Protein AF-A0A3M1E7S3-F1 (afdb_monomer)

Sequence (182 aa):
LLGGWPVMRIAWFPIAFLVLAIPLPYTIYVGITMSLQRIAASISAAVLPLVIPGLHTEAQAVVIDYVLPGMAPGQLNVEEACSGMRSTMAFVALGVAVAYVYDRPFWQRLILVLSCVPIAIACNAIRVTITGILHIRGYEELARGTAHQILGLLMFGVALGLFSLLSYVLAHLWVEVPEEHA

Mean predicted aligned error: 11.59 Å

pLDDT: mean 70.87, std 11.58, range [36.5, 88.31]

Nearest PDB structures (foldseek):
  4bpd-assembly2_F  TM=4.886E-01  e=2.464E+00  Escherichia coli K-12
  7xgf-assembly2_D  TM=2.017E-01  e=7.660E+00  synthetic construct

Radius of gyration: 20.62 Å; Cα contacts (8 Å, |Δi|>4): 150; chains: 1; bounding box: 44×27×73 Å

Foldseek 3Di:
DPDDPVVCVVCVVVVVLVVVVPPDDPVVVCVLVLVLLQLLQVLLQVVLCVVDPQWHWDRDSNKIWIDHPPDDTDIQGLCLLCVVVVVLSVLLSVLLVVVVVDDDDPVLNVVLVVVSVVLSSVLSSVSSNVLVVCVVVPVVVCNDDPNSVVSSVVSSVVSSVVSVVSVVCVVVVDDPPPPPPD

Secondary structure (DSSP, 8-state):
---SHHHHHHHHHHHHHHHHTSPPPHHHHHHHHHHHHHHHHHHHHHHHHHHSTT-EEEEETTEEEEE-TTS--EEEEHHHHHTTHHHHHHHHHHHHHHHHTS---HHHHHHHHHHHHHHHHHHHHHHHHHHHHHHHTT-HHHHSHHHHHHHHHHHHHHHHHHHHHHHHHHHHH---------

Solvent-accessible surface area (backbone atoms only — not comparable to full-atom values): 10271 Å² total; per-residue (Å²): 144,87,81,52,73,74,54,46,73,68,42,49,59,64,50,52,52,52,54,67,69,47,81,67,58,67,71,60,48,51,56,53,48,52,53,50,42,31,53,23,29,49,52,24,36,63,47,49,40,77,76,36,86,74,39,45,55,46,55,59,63,41,35,33,41,37,41,37,88,95,55,78,73,47,74,47,53,42,59,71,69,46,64,66,46,71,58,54,53,55,50,50,52,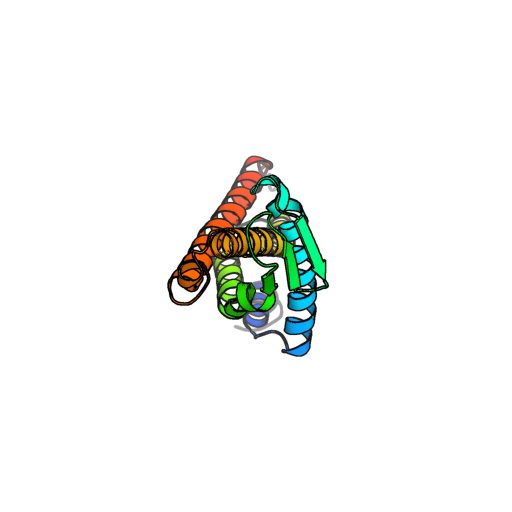49,46,51,48,62,60,59,73,51,93,70,59,70,68,62,51,53,52,56,58,61,47,48,55,61,49,52,50,50,48,49,23,52,49,46,35,53,40,49,52,35,39,76,73,67,37,49,72,50,47,34,74,70,47,35,52,50,52,53,53,52,44,48,54,50,52,45,48,53,49,53,48,52,54,50,50,58,59,70,74,48,80,81,73,79,81,76,85,123

Structure (mmCIF, N/CA/C/O backbone):
data_AF-A0A3M1E7S3-F1
#
_entry.id   AF-A0A3M1E7S3-F1
#
loop_
_atom_site.group_PDB
_atom_site.id
_atom_site.type_symbol
_atom_site.label_atom_id
_atom_site.label_alt_id
_atom_site.label_comp_id
_atom_site.label_asym_id
_atom_site.label_entity_id
_atom_site.label_seq_id
_atom_site.pdbx_PDB_ins_code
_atom_site.Cartn_x
_atom_site.Cartn_y
_atom_site.Cartn_z
_atom_site.occupancy
_atom_site.B_iso_or_equiv
_atom_site.auth_seq_id
_atom_site.auth_comp_id
_atom_site.auth_asym_id
_atom_site.auth_atom_id
_atom_site.pdbx_PDB_model_num
ATOM 1 N N . LEU A 1 1 ? -29.550 -15.735 33.402 1.00 47.22 1 LEU A N 1
ATOM 2 C CA . LEU A 1 1 ? -28.503 -14.764 33.806 1.00 47.22 1 LEU A CA 1
ATOM 3 C C . LEU A 1 1 ? -27.355 -14.636 32.782 1.00 47.22 1 LEU A C 1
ATOM 5 O O . LEU A 1 1 ? -26.271 -14.223 33.156 1.00 47.22 1 LEU A O 1
ATOM 9 N N . LEU A 1 2 ? -27.571 -14.896 31.483 1.00 52.25 2 LEU A N 1
ATOM 10 C CA . LEU A 1 2 ? -26.514 -14.786 30.456 1.00 52.25 2 LEU A CA 1
ATOM 11 C C . LEU A 1 2 ? -27.044 -14.142 29.163 1.00 52.25 2 LEU A C 1
ATOM 13 O O . LEU A 1 2 ? -26.989 -14.733 28.093 1.00 52.25 2 LEU A O 1
ATOM 17 N N . GLY A 1 3 ? -27.627 -12.948 29.253 1.00 57.53 3 GLY A N 1
ATOM 18 C CA . GLY A 1 3 ? -28.094 -12.238 28.061 1.00 57.53 3 GLY A CA 1
ATOM 19 C C . GLY A 1 3 ? -28.812 -10.940 28.392 1.00 57.53 3 GLY A C 1
ATOM 20 O O . GLY A 1 3 ? -29.625 -10.898 29.313 1.00 57.53 3 GLY A O 1
ATOM 21 N N . GLY A 1 4 ? -28.479 -9.880 27.657 1.00 71.69 4 GLY A N 1
ATOM 22 C CA . GLY A 1 4 ? -29.070 -8.553 27.802 1.00 71.69 4 GLY A CA 1
ATOM 23 C C . GLY A 1 4 ? -28.114 -7.434 27.389 1.00 71.69 4 GLY A C 1
ATOM 24 O O . GLY A 1 4 ? -26.960 -7.676 27.028 1.00 71.69 4 GLY A O 1
ATOM 25 N N . TRP A 1 5 ? -28.594 -6.196 27.508 1.00 62.06 5 TRP A N 1
ATOM 26 C CA . TRP A 1 5 ? -27.849 -4.952 27.267 1.00 62.06 5 TRP A CA 1
ATOM 27 C C . TRP A 1 5 ? -26.418 -4.912 27.858 1.00 62.06 5 TRP A C 1
ATOM 29 O O . TRP A 1 5 ? -25.527 -4.409 27.174 1.00 62.06 5 TRP A O 1
ATOM 39 N N . PRO A 1 6 ? -26.128 -5.495 29.045 1.00 61.81 6 PRO A N 1
ATOM 40 C CA . PRO A 1 6 ? -24.764 -5.546 29.583 1.00 61.81 6 PRO A CA 1
ATOM 41 C C . PRO A 1 6 ? -23.807 -6.410 28.749 1.00 61.81 6 PRO A C 1
ATOM 43 O O . PRO A 1 6 ? -22.664 -6.023 28.530 1.00 61.81 6 PRO A O 1
ATOM 46 N N . VAL A 1 7 ? -24.284 -7.549 28.230 1.00 59.66 7 VAL A N 1
ATOM 47 C CA . VAL A 1 7 ? -23.501 -8.443 27.357 1.00 59.66 7 VAL A CA 1
ATOM 48 C C . VAL A 1 7 ? -23.327 -7.808 25.980 1.00 59.66 7 VAL A C 1
ATOM 50 O O . VAL A 1 7 ? -22.231 -7.850 25.433 1.00 59.66 7 VAL A O 1
ATOM 53 N N . MET A 1 8 ? -24.357 -7.133 25.455 1.00 58.56 8 MET A N 1
ATOM 54 C CA . MET A 1 8 ? -24.251 -6.350 24.217 1.00 58.56 8 MET A CA 1
ATOM 55 C C . MET A 1 8 ? -23.201 -5.236 24.350 1.00 58.56 8 MET A C 1
ATOM 57 O O . MET A 1 8 ? -22.433 -5.014 23.427 1.00 58.56 8 MET A O 1
ATOM 61 N N . ARG A 1 9 ? -23.080 -4.583 25.513 1.00 58.41 9 ARG A N 1
ATOM 62 C CA . ARG A 1 9 ? -22.063 -3.542 25.752 1.00 58.41 9 ARG A CA 1
ATOM 63 C C . ARG A 1 9 ? -20.621 -4.062 25.771 1.00 58.41 9 ARG A C 1
ATOM 65 O O . ARG A 1 9 ? -19.705 -3.273 25.566 1.00 58.41 9 ARG A O 1
ATOM 72 N N . ILE A 1 10 ? -20.425 -5.360 25.994 1.00 59.56 10 ILE A N 1
ATOM 73 C CA . ILE A 1 10 ? -19.116 -6.033 25.954 1.00 59.56 10 ILE A CA 1
ATOM 74 C C . ILE A 1 10 ? -18.880 -6.655 24.567 1.00 59.56 10 ILE A C 1
ATOM 76 O O . ILE A 1 10 ? -17.781 -6.589 24.027 1.00 59.56 10 ILE A O 1
ATOM 80 N N . ALA A 1 11 ? -19.928 -7.216 23.960 1.00 58.97 11 ALA A N 1
ATOM 81 C CA . ALA A 1 11 ? -19.855 -7.966 22.711 1.00 58.97 11 ALA A CA 1
ATOM 82 C C . ALA A 1 11 ? -20.092 -7.125 21.444 1.00 58.97 11 ALA A C 1
ATOM 84 O O . ALA A 1 11 ? -19.808 -7.610 20.352 1.00 58.97 11 ALA A O 1
ATOM 85 N N . TRP A 1 12 ? -20.580 -5.880 21.539 1.00 61.25 12 TRP A N 1
ATOM 86 C CA . TRP A 1 12 ? -20.874 -5.059 20.352 1.00 61.25 12 TRP A CA 1
ATOM 87 C C . TRP A 1 12 ? -19.639 -4.861 19.479 1.00 61.25 12 TRP A C 1
ATOM 89 O O . TRP A 1 12 ? -19.761 -4.808 18.261 1.00 61.25 12 TRP A O 1
ATOM 99 N N . PHE A 1 13 ? -18.457 -4.794 20.093 1.00 54.97 13 PHE A N 1
ATOM 100 C CA . PHE A 1 13 ? -17.217 -4.617 19.364 1.00 54.97 13 PHE A CA 1
ATOM 101 C C . PHE A 1 13 ? -16.808 -5.870 18.568 1.00 54.97 13 PHE A C 1
ATOM 103 O O . PHE A 1 13 ? -16.660 -5.755 17.353 1.00 54.97 13 PHE A O 1
ATOM 110 N N . PRO A 1 14 ? -16.666 -7.072 19.170 1.00 56.25 14 PRO A N 1
ATOM 111 C CA . PRO A 1 14 ? -16.394 -8.284 18.397 1.00 56.25 14 PRO A CA 1
ATOM 112 C C . PRO A 1 14 ? -17.499 -8.595 17.380 1.00 56.25 14 PRO A C 1
ATOM 114 O O . PRO A 1 14 ? -17.193 -9.098 16.305 1.00 56.25 14 PRO A O 1
ATOM 117 N N . ILE A 1 15 ? -18.758 -8.229 17.653 1.00 60.31 15 ILE A N 1
ATOM 118 C CA . ILE A 1 15 ? -19.858 -8.334 16.683 1.00 60.31 15 ILE A CA 1
ATOM 119 C C . ILE A 1 15 ? -19.673 -7.344 15.520 1.00 60.31 15 ILE A C 1
ATOM 121 O O . ILE A 1 15 ? -19.792 -7.746 14.369 1.00 60.31 15 ILE A O 1
ATOM 125 N N . ALA A 1 16 ? -19.330 -6.078 15.777 1.00 61.25 16 ALA A N 1
ATOM 126 C CA . ALA A 1 16 ? -19.033 -5.095 14.729 1.00 61.25 16 ALA A CA 1
ATOM 127 C C . ALA A 1 16 ? -17.794 -5.484 13.902 1.00 61.25 16 ALA A C 1
ATOM 129 O O . ALA A 1 16 ? -17.774 -5.307 12.686 1.00 61.25 16 ALA A O 1
ATOM 130 N N . PHE A 1 17 ? -16.789 -6.078 14.545 1.00 56.78 17 PHE A N 1
ATOM 131 C CA . PHE A 1 17 ? -15.624 -6.655 13.885 1.00 56.78 17 PHE A CA 1
ATOM 132 C C . PHE A 1 17 ? -16.003 -7.855 12.997 1.00 56.78 17 PHE A C 1
ATOM 134 O O . PHE A 1 17 ? -15.547 -7.957 11.861 1.00 56.78 17 PHE A O 1
ATOM 141 N N . LEU A 1 18 ? -16.902 -8.724 13.466 1.00 56.34 18 LEU A N 1
ATOM 142 C CA . LEU A 1 18 ? -17.481 -9.811 12.669 1.00 56.34 18 LEU A CA 1
ATOM 143 C C . LEU A 1 18 ? -18.306 -9.292 11.486 1.00 56.34 18 LEU A C 1
ATOM 145 O O . LEU A 1 18 ? -18.259 -9.887 10.416 1.00 56.34 18 LEU A O 1
ATOM 149 N N . VAL A 1 19 ? -19.011 -8.168 11.638 1.00 59.38 19 VAL A N 1
ATOM 150 C CA . VAL A 1 19 ? -19.707 -7.496 10.528 1.00 59.38 19 VAL A CA 1
ATOM 151 C C . VAL A 1 19 ? -18.711 -6.936 9.507 1.00 59.38 19 VAL A C 1
ATOM 153 O O . VAL A 1 19 ? -18.962 -7.024 8.311 1.00 59.38 19 VAL A O 1
ATOM 156 N N . LEU A 1 20 ? -17.552 -6.440 9.942 1.00 54.06 20 LEU A N 1
ATOM 157 C CA . LEU A 1 20 ? -16.436 -6.064 9.061 1.00 54.06 20 LEU A CA 1
ATOM 158 C C . LEU A 1 20 ? -15.807 -7.264 8.332 1.00 54.06 20 LEU A C 1
ATOM 160 O O . LEU A 1 20 ? -15.244 -7.091 7.253 1.00 54.06 20 LEU A O 1
ATOM 164 N N . ALA A 1 21 ? -15.916 -8.471 8.893 1.00 53.06 21 ALA A N 1
ATOM 165 C CA . ALA A 1 21 ? -15.518 -9.711 8.230 1.00 53.06 21 ALA A CA 1
ATOM 166 C C . ALA A 1 21 ? -16.543 -10.189 7.181 1.00 53.06 21 ALA A C 1
ATOM 168 O O . ALA A 1 21 ? -16.218 -11.054 6.364 1.00 53.06 21 ALA A O 1
ATOM 169 N N . ILE A 1 22 ? -17.761 -9.627 7.164 1.00 58.25 22 ILE A N 1
ATOM 170 C CA . ILE A 1 22 ? -18.732 -9.877 6.096 1.00 58.25 22 ILE A CA 1
ATOM 171 C C . ILE A 1 22 ? -18.234 -9.146 4.843 1.00 58.25 22 ILE A C 1
ATOM 173 O O . ILE A 1 22 ? -18.032 -7.929 4.887 1.00 58.25 22 ILE A O 1
ATOM 177 N N . PRO A 1 23 ? -18.028 -9.852 3.715 1.00 56.66 23 PRO A N 1
ATOM 178 C CA . PRO A 1 23 ? -17.560 -9.223 2.491 1.00 56.66 23 PRO A CA 1
ATOM 179 C C . PRO A 1 23 ? -18.531 -8.114 2.084 1.00 56.66 23 PRO A C 1
ATOM 181 O O . PRO A 1 23 ? -19.731 -8.349 1.922 1.00 56.66 23 PRO A O 1
ATOM 184 N N . LEU A 1 24 ? -17.998 -6.898 1.937 1.00 60.31 24 LEU A N 1
ATOM 185 C CA . LEU A 1 24 ? -18.760 -5.737 1.486 1.00 60.31 24 LEU A CA 1
ATOM 186 C C . LEU A 1 24 ? -19.515 -6.071 0.187 1.00 60.31 24 LEU A C 1
ATOM 188 O O . LEU A 1 24 ? -18.958 -6.753 -0.681 1.00 60.31 24 LEU A O 1
ATOM 192 N N . PRO A 1 25 ? -20.752 -5.565 0.015 1.00 68.88 25 PRO A N 1
ATOM 193 C CA . PRO A 1 25 ? -21.508 -5.734 -1.218 1.00 68.88 25 PRO A CA 1
ATOM 194 C C . PRO A 1 25 ? -20.650 -5.360 -2.425 1.00 68.88 25 PRO A C 1
ATOM 196 O O . PRO A 1 25 ? -20.018 -4.299 -2.433 1.00 68.88 25 PRO A O 1
ATOM 199 N N . TYR A 1 26 ? -20.645 -6.222 -3.444 1.00 65.62 26 TYR A N 1
ATOM 200 C CA . TYR A 1 26 ? -19.755 -6.112 -4.604 1.00 65.62 26 TYR A CA 1
ATOM 201 C C . TYR A 1 26 ? -19.752 -4.704 -5.223 1.00 65.62 26 TYR A C 1
ATOM 203 O O . TYR A 1 26 ? -18.696 -4.162 -5.528 1.00 65.62 26 TYR A O 1
ATOM 211 N N . THR A 1 27 ? -20.914 -4.057 -5.311 1.00 70.62 27 THR A N 1
ATOM 212 C CA . THR A 1 27 ? -21.071 -2.705 -5.863 1.00 70.62 27 THR A CA 1
ATOM 213 C C . THR A 1 27 ? -20.310 -1.635 -5.074 1.00 70.62 27 THR A C 1
ATOM 215 O O . THR A 1 27 ? -19.668 -0.767 -5.662 1.00 70.62 27 THR A O 1
ATOM 218 N N . ILE A 1 28 ? -20.349 -1.705 -3.740 1.00 70.00 28 ILE A N 1
ATOM 219 C CA . ILE A 1 28 ? -19.654 -0.757 -2.856 1.00 70.00 28 ILE A CA 1
ATOM 220 C C . ILE A 1 28 ? -18.148 -1.002 -2.935 1.00 70.00 28 ILE A C 1
ATOM 222 O O . ILE A 1 28 ? -17.366 -0.063 -3.079 1.00 70.00 28 ILE A O 1
ATOM 226 N N . TYR A 1 29 ? -17.748 -2.274 -2.902 1.00 67.62 29 TYR A N 1
ATOM 227 C CA . TYR A 1 29 ? -16.356 -2.682 -3.044 1.00 67.62 29 TYR A CA 1
ATOM 228 C C . TYR A 1 29 ? -15.742 -2.173 -4.357 1.00 67.62 29 TYR A C 1
ATOM 230 O O . TYR A 1 29 ? -14.677 -1.553 -4.341 1.00 67.62 29 TYR A O 1
ATOM 238 N N . VAL A 1 30 ? -16.426 -2.370 -5.488 1.00 68.94 30 VAL A N 1
ATOM 239 C CA . VAL A 1 30 ? -15.966 -1.902 -6.804 1.00 68.94 30 VAL A CA 1
ATOM 240 C C . VAL A 1 30 ? -15.901 -0.372 -6.858 1.00 68.94 30 VAL A C 1
ATOM 242 O O . VAL A 1 30 ? -14.914 0.175 -7.340 1.00 68.94 30 VAL A O 1
ATOM 245 N N . GLY A 1 31 ? -16.883 0.343 -6.300 1.00 73.25 31 GLY A N 1
ATOM 246 C CA . GLY A 1 31 ? -16.860 1.811 -6.268 1.00 73.25 31 GLY A CA 1
ATOM 247 C C . GLY A 1 31 ? -15.661 2.389 -5.500 1.00 73.25 31 GLY A C 1
ATOM 248 O O . GLY A 1 31 ? -14.989 3.312 -5.974 1.00 73.25 31 GLY A O 1
ATOM 249 N N . ILE A 1 32 ? -15.352 1.814 -4.333 1.00 70.69 32 ILE A N 1
ATOM 250 C CA . ILE A 1 32 ? -14.216 2.238 -3.502 1.00 70.69 32 ILE A CA 1
ATOM 251 C C . ILE A 1 32 ? -12.890 1.883 -4.184 1.00 70.69 32 ILE A C 1
ATOM 253 O O . ILE A 1 32 ? -12.004 2.730 -4.294 1.00 70.69 32 ILE A O 1
ATOM 257 N N . THR A 1 33 ? -12.754 0.649 -4.675 1.00 72.12 33 THR A N 1
ATOM 258 C CA . THR A 1 33 ? -11.520 0.190 -5.332 1.00 72.12 33 THR A CA 1
ATOM 259 C C . THR A 1 33 ? -11.220 0.964 -6.609 1.00 72.12 33 THR A C 1
ATOM 261 O O . THR A 1 33 ? -10.074 1.350 -6.805 1.00 72.12 33 THR A O 1
ATOM 264 N N . MET A 1 34 ? -12.225 1.300 -7.419 1.00 76.56 34 MET A N 1
ATOM 265 C CA . MET A 1 34 ? -12.044 2.141 -8.609 1.00 76.56 34 MET A CA 1
ATOM 266 C C . MET A 1 34 ? -11.536 3.541 -8.260 1.00 76.56 34 MET A C 1
ATOM 268 O O . MET A 1 34 ? -10.649 4.074 -8.926 1.00 76.56 34 MET A O 1
ATOM 272 N N . SER A 1 35 ? -12.053 4.136 -7.184 1.00 81.25 35 SER A N 1
ATOM 273 C CA . SER A 1 35 ? -11.581 5.442 -6.709 1.00 81.25 35 SER A CA 1
ATOM 274 C C . SER A 1 35 ? -10.122 5.370 -6.247 1.00 81.25 35 SER A C 1
ATOM 276 O O . SER A 1 35 ? -9.302 6.207 -6.621 1.00 81.25 35 SER A O 1
ATOM 278 N N . LEU A 1 36 ? -9.776 4.322 -5.495 1.00 77.06 36 LEU A N 1
ATOM 279 C CA . LEU A 1 36 ? -8.410 4.062 -5.037 1.00 77.06 36 LEU A CA 1
ATOM 280 C C . LEU A 1 36 ? -7.441 3.794 -6.190 1.00 77.06 36 LEU A C 1
ATOM 282 O O . LEU A 1 36 ? -6.309 4.268 -6.152 1.00 77.06 36 LEU A O 1
ATOM 286 N N . GLN A 1 37 ? -7.875 3.057 -7.211 1.00 83.06 37 GLN A N 1
ATOM 287 C CA . GLN A 1 37 ? -7.086 2.775 -8.406 1.00 83.06 37 GLN A CA 1
ATOM 288 C C . GLN A 1 37 ? -6.776 4.047 -9.193 1.00 83.06 37 GLN A C 1
ATOM 290 O O . GLN A 1 37 ? -5.637 4.221 -9.606 1.00 83.06 37 GLN A O 1
ATOM 295 N N . ARG A 1 38 ? -7.736 4.969 -9.341 1.00 84.62 38 ARG A N 1
ATOM 296 C CA . ARG A 1 38 ? -7.497 6.270 -9.994 1.00 84.62 38 ARG A CA 1
ATOM 297 C C . ARG A 1 38 ? -6.483 7.119 -9.235 1.00 84.62 38 ARG A C 1
ATOM 299 O O . ARG A 1 38 ? -5.583 7.699 -9.836 1.00 84.62 38 ARG A O 1
ATOM 306 N N . ILE A 1 39 ? -6.604 7.165 -7.906 1.00 85.19 39 ILE A N 1
ATOM 307 C CA . ILE A 1 39 ? -5.640 7.874 -7.055 1.00 85.19 39 ILE A CA 1
ATOM 308 C C . ILE A 1 39 ? -4.255 7.239 -7.207 1.00 85.19 39 ILE A C 1
ATOM 310 O O . ILE A 1 39 ? -3.292 7.943 -7.494 1.00 85.19 39 ILE A O 1
ATOM 314 N N . ALA A 1 40 ? -4.155 5.914 -7.097 1.00 83.94 40 ALA A N 1
ATOM 315 C CA . ALA A 1 40 ? -2.897 5.203 -7.293 1.00 83.94 40 ALA A CA 1
ATOM 316 C C . ALA A 1 40 ? -2.308 5.458 -8.690 1.00 83.94 40 ALA A C 1
ATOM 318 O O . ALA A 1 40 ? -1.121 5.748 -8.787 1.00 83.94 40 ALA A O 1
ATOM 319 N N . ALA A 1 41 ? -3.131 5.446 -9.743 1.00 86.31 41 ALA A N 1
ATOM 320 C CA . ALA A 1 41 ? -2.705 5.732 -11.108 1.00 86.31 41 ALA A CA 1
ATOM 321 C C . ALA A 1 41 ? -2.116 7.142 -11.242 1.00 86.31 41 ALA A C 1
ATOM 323 O O . ALA A 1 41 ? -1.028 7.305 -11.789 1.00 86.31 41 ALA A O 1
ATOM 324 N N . SER A 1 42 ? -2.789 8.151 -10.678 1.00 86.62 42 SER A N 1
ATOM 325 C CA . SER A 1 42 ? -2.302 9.535 -10.683 1.00 86.62 42 SER A CA 1
ATOM 326 C C . SER A 1 42 ? -0.991 9.710 -9.909 1.00 86.62 42 SER A C 1
ATOM 328 O O . SER A 1 42 ? -0.074 10.368 -10.395 1.00 86.62 42 SER A O 1
ATOM 330 N N . ILE A 1 43 ? -0.865 9.076 -8.736 1.00 86.12 43 ILE A N 1
ATOM 331 C CA . ILE A 1 43 ? 0.358 9.129 -7.925 1.00 86.12 43 ILE A CA 1
ATOM 332 C C . ILE A 1 43 ? 1.498 8.441 -8.671 1.00 86.12 43 ILE A C 1
ATOM 334 O O . ILE A 1 43 ? 2.579 9.008 -8.796 1.00 86.12 43 ILE A O 1
ATOM 338 N N . SER A 1 44 ? 1.264 7.243 -9.205 1.00 85.31 44 SER A N 1
ATOM 339 C CA . SER A 1 44 ? 2.269 6.515 -9.970 1.00 85.31 44 SER A CA 1
ATOM 340 C C . SER A 1 44 ? 2.701 7.296 -11.211 1.00 85.31 44 SER A C 1
ATOM 342 O O . SER A 1 44 ? 3.898 7.457 -11.411 1.00 85.31 44 SER A O 1
ATOM 344 N N . ALA A 1 45 ? 1.780 7.875 -11.986 1.00 86.12 45 ALA A N 1
ATOM 345 C CA . ALA A 1 45 ? 2.131 8.716 -13.133 1.00 86.12 45 ALA A CA 1
ATOM 346 C C . ALA A 1 45 ? 2.936 9.972 -12.744 1.00 86.12 45 ALA A C 1
ATOM 348 O O . ALA A 1 45 ? 3.757 10.439 -13.521 1.00 86.12 45 ALA A O 1
ATOM 349 N N . ALA A 1 46 ? 2.767 10.515 -11.537 1.00 87.31 46 ALA A N 1
ATOM 350 C CA . ALA A 1 46 ? 3.615 11.610 -11.063 1.00 87.31 46 ALA A CA 1
ATOM 351 C C . ALA A 1 46 ? 5.008 11.130 -10.610 1.00 87.31 46 ALA A C 1
ATOM 353 O O . ALA A 1 46 ? 6.001 11.837 -10.779 1.00 87.31 46 ALA A O 1
ATOM 354 N N . VAL A 1 47 ? 5.095 9.932 -10.025 1.00 87.44 47 VAL A N 1
ATOM 355 C CA . VAL A 1 47 ? 6.332 9.397 -9.432 1.00 87.44 47 VAL A CA 1
ATOM 356 C C . VAL A 1 47 ? 7.232 8.719 -10.464 1.00 87.44 47 VAL A C 1
ATOM 358 O O . VAL A 1 47 ? 8.453 8.839 -10.384 1.00 87.44 47 VAL A O 1
ATOM 361 N N . LEU A 1 48 ? 6.668 8.013 -11.442 1.00 86.44 48 LEU A N 1
ATOM 362 C CA . LEU A 1 48 ? 7.431 7.247 -12.429 1.00 86.44 48 LEU A CA 1
ATOM 363 C C . LEU A 1 48 ? 8.461 8.093 -13.212 1.00 86.44 48 LEU A C 1
ATOM 365 O O . LEU A 1 48 ? 9.616 7.664 -13.286 1.00 86.44 48 LEU A O 1
ATOM 369 N N . PRO A 1 49 ? 8.122 9.296 -13.716 1.00 86.31 49 PRO A N 1
ATOM 370 C CA . PRO A 1 49 ? 9.080 10.193 -14.371 1.00 86.31 49 PRO A CA 1
ATOM 371 C C . PRO A 1 49 ? 10.228 10.663 -13.470 1.00 86.31 49 PRO A C 1
ATOM 373 O O . PRO A 1 49 ? 11.321 10.946 -13.955 1.00 86.31 49 PRO A O 1
ATOM 376 N N . LEU A 1 50 ? 10.008 10.738 -12.151 1.00 86.56 50 LEU A N 1
ATOM 377 C CA . LEU A 1 50 ? 11.050 11.119 -11.187 1.00 86.56 50 LEU A CA 1
ATOM 378 C C . LEU A 1 50 ? 12.071 9.995 -10.977 1.00 86.56 50 LEU A C 1
ATOM 380 O O . LEU A 1 50 ? 13.231 10.256 -10.670 1.00 86.56 50 LEU A O 1
ATOM 384 N N . VAL A 1 51 ? 11.637 8.742 -11.124 1.00 86.12 51 VAL A N 1
ATOM 385 C CA . VAL A 1 51 ? 12.473 7.552 -10.915 1.00 86.12 51 VAL A CA 1
ATOM 386 C C . VAL A 1 51 ? 13.163 7.107 -12.210 1.00 86.12 51 VAL A C 1
ATOM 388 O O . VAL A 1 51 ? 14.246 6.518 -12.162 1.00 86.12 51 VAL A O 1
ATOM 391 N N . ILE A 1 52 ? 12.552 7.368 -13.369 1.00 82.88 52 ILE A N 1
ATOM 392 C CA . ILE A 1 52 ? 13.047 6.954 -14.686 1.00 82.88 52 ILE A CA 1
ATOM 393 C C . ILE A 1 52 ? 13.295 8.207 -15.545 1.00 82.88 52 ILE A C 1
ATOM 395 O O . ILE A 1 52 ? 12.338 8.809 -16.034 1.00 82.88 52 ILE A O 1
ATOM 399 N N . PRO A 1 53 ? 14.565 8.601 -15.767 1.00 83.12 53 PRO A N 1
ATOM 400 C CA . PRO 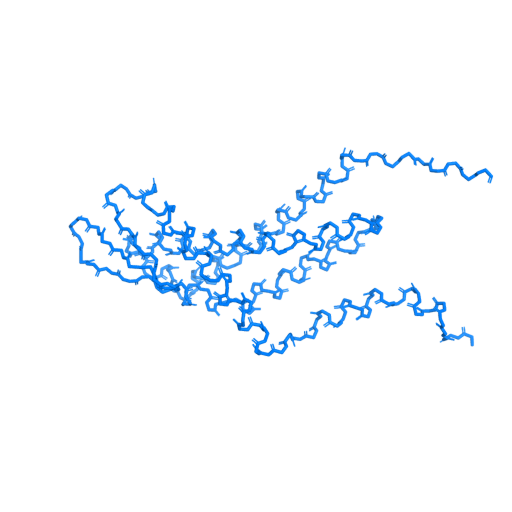A 1 53 ? 14.892 9.786 -16.554 1.00 83.12 53 PRO A CA 1
ATOM 401 C C . PRO A 1 53 ? 14.363 9.687 -17.989 1.00 83.12 53 PRO A C 1
ATOM 403 O O . PRO A 1 53 ? 14.592 8.689 -18.670 1.00 83.12 53 PRO A O 1
ATOM 406 N N . GLY A 1 54 ? 13.688 10.739 -18.457 1.00 80.38 54 GLY A N 1
ATOM 407 C CA . GLY A 1 54 ? 13.149 10.819 -19.820 1.00 80.38 54 GLY A CA 1
ATOM 408 C C . GLY A 1 54 ? 11.835 10.063 -20.038 1.00 80.38 54 GLY A C 1
ATOM 409 O O . GLY A 1 54 ? 11.347 10.031 -21.163 1.00 80.38 54 GLY A O 1
ATOM 410 N N . LEU A 1 55 ? 11.254 9.468 -18.993 1.00 86.38 55 LEU A N 1
ATOM 411 C CA . LEU A 1 55 ? 9.942 8.839 -19.072 1.00 86.38 55 LEU A CA 1
ATOM 412 C C . LEU A 1 55 ? 8.841 9.902 -19.017 1.00 86.38 55 LEU A C 1
ATOM 414 O O . LEU A 1 55 ? 8.752 10.667 -18.058 1.00 86.38 55 LEU A O 1
ATOM 418 N N . HIS A 1 56 ? 7.968 9.904 -20.017 1.00 86.25 56 HIS A N 1
ATOM 419 C CA . HIS A 1 56 ? 6.736 10.682 -20.008 1.00 86.25 56 HIS A CA 1
ATOM 420 C C . HIS A 1 56 ? 5.568 9.753 -19.711 1.00 86.25 56 HIS A C 1
ATOM 422 O O . HIS A 1 56 ? 5.437 8.714 -20.354 1.00 86.25 56 HIS A O 1
ATOM 428 N N . THR A 1 57 ? 4.725 10.119 -18.750 1.00 88.31 57 THR A N 1
ATOM 429 C CA . THR A 1 57 ? 3.542 9.336 -18.382 1.00 88.31 57 THR A CA 1
ATOM 430 C C . THR A 1 57 ? 2.305 10.215 -18.305 1.00 88.31 57 THR A C 1
ATOM 432 O O . THR A 1 57 ? 2.351 11.279 -17.688 1.00 88.31 57 THR A O 1
ATOM 435 N N . GLU A 1 58 ? 1.191 9.739 -18.852 1.00 86.81 58 GLU A N 1
ATOM 436 C CA . GLU A 1 58 ? -0.140 10.309 -18.637 1.00 86.81 58 GLU A CA 1
ATOM 437 C C . GLU A 1 58 ? -1.061 9.271 -17.999 1.00 86.81 58 GLU A C 1
ATOM 439 O O . GLU A 1 58 ? -1.117 8.120 -18.425 1.00 86.81 58 GLU A O 1
ATOM 444 N N . ALA A 1 59 ? -1.806 9.679 -16.972 1.00 86.31 59 ALA A N 1
ATOM 445 C CA . ALA A 1 59 ? -2.826 8.834 -16.363 1.00 86.31 59 ALA A CA 1
ATOM 446 C C . ALA A 1 59 ? -4.193 9.107 -17.003 1.00 86.31 59 ALA A C 1
ATOM 448 O O . ALA A 1 59 ? -4.775 10.175 -16.811 1.00 86.31 59 ALA A O 1
ATOM 449 N N . GLN A 1 60 ? -4.748 8.108 -17.687 1.00 85.56 60 GLN A N 1
ATOM 450 C CA . GLN A 1 60 ? -6.121 8.100 -18.182 1.00 85.56 60 GLN A CA 1
ATOM 451 C C . GLN A 1 60 ? -6.974 7.156 -17.328 1.00 85.56 60 GLN A C 1
ATOM 453 O O . GLN A 1 60 ? -7.071 5.950 -17.557 1.00 85.56 60 GLN A O 1
ATOM 458 N N . ALA A 1 61 ? -7.608 7.729 -16.302 1.00 85.19 61 ALA A N 1
ATOM 459 C CA . ALA A 1 61 ? -8.382 7.016 -15.286 1.00 85.19 61 ALA A CA 1
ATOM 460 C C . ALA A 1 61 ? -7.571 5.949 -14.522 1.00 85.19 61 ALA A C 1
ATOM 462 O O . ALA A 1 61 ? -7.024 6.251 -13.466 1.00 85.19 61 ALA A O 1
ATOM 463 N N . VAL A 1 62 ? -7.546 4.709 -15.013 1.00 83.75 62 VAL A N 1
ATOM 464 C CA . VAL A 1 62 ? -6.871 3.554 -14.386 1.00 83.75 62 VAL A CA 1
ATOM 465 C C . VAL A 1 62 ? -5.737 3.026 -15.280 1.00 83.75 62 VAL A C 1
ATOM 467 O O . VAL A 1 62 ? -4.965 2.164 -14.873 1.00 83.75 62 VAL A O 1
ATOM 470 N N . VAL A 1 63 ? -5.581 3.564 -16.489 1.00 85.06 63 VAL A N 1
ATOM 471 C CA . VAL A 1 63 ? -4.475 3.228 -17.389 1.00 85.06 63 VAL A CA 1
ATOM 472 C C . VAL A 1 63 ? -3.438 4.343 -17.328 1.00 85.06 63 VAL A C 1
ATOM 474 O O . VAL A 1 63 ? -3.791 5.521 -17.284 1.00 85.06 63 VAL A O 1
ATOM 477 N N . ILE A 1 64 ? -2.161 3.976 -17.284 1.00 85.00 64 ILE A N 1
ATOM 478 C CA . ILE A 1 64 ? -1.041 4.910 -17.386 1.00 85.00 64 ILE A CA 1
ATOM 479 C C . ILE A 1 64 ? -0.373 4.671 -18.736 1.00 85.00 64 ILE A C 1
ATOM 481 O O . ILE A 1 64 ? 0.283 3.646 -18.934 1.00 85.00 64 ILE A O 1
ATOM 485 N N . ASP A 1 65 ? -0.538 5.614 -19.653 1.00 86.62 65 ASP A N 1
ATOM 486 C CA . ASP A 1 65 ? 0.195 5.634 -20.912 1.00 86.62 65 ASP A CA 1
ATOM 487 C C . ASP A 1 65 ? 1.615 6.121 -20.635 1.00 86.62 65 ASP A C 1
ATOM 489 O O . ASP A 1 65 ? 1.808 7.106 -19.916 1.00 86.62 65 ASP A O 1
ATOM 493 N N . TYR A 1 66 ? 2.619 5.438 -21.182 1.00 84.81 66 TYR A N 1
ATOM 494 C CA . TYR A 1 66 ? 4.011 5.830 -21.014 1.00 84.81 66 TYR A CA 1
ATOM 495 C C . TYR A 1 66 ? 4.771 5.846 -22.338 1.00 84.81 66 TYR A C 1
ATOM 497 O O . TYR A 1 66 ? 4.620 4.979 -23.201 1.00 84.81 66 TYR A O 1
ATOM 505 N N . VAL A 1 67 ? 5.633 6.848 -22.482 1.00 84.94 67 VAL A N 1
ATOM 506 C CA . VAL A 1 67 ? 6.511 7.032 -23.634 1.00 84.94 67 VAL A CA 1
ATOM 507 C C . VAL A 1 67 ? 7.925 7.235 -23.119 1.00 84.94 67 VAL A C 1
ATOM 509 O O . VAL A 1 67 ? 8.189 8.148 -22.334 1.00 84.94 67 VAL A O 1
ATOM 512 N N . LEU A 1 68 ? 8.838 6.374 -23.562 1.00 83.31 68 LEU A N 1
ATOM 513 C CA . LEU A 1 68 ? 10.252 6.4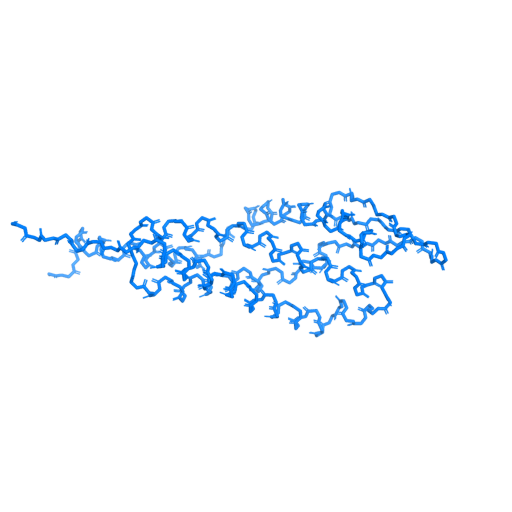42 -23.217 1.00 83.31 68 LEU A CA 1
ATOM 514 C C . LEU A 1 68 ? 11.081 6.547 -24.508 1.00 83.31 68 LEU A C 1
ATOM 516 O O . LEU A 1 68 ? 10.910 5.708 -25.397 1.00 83.31 68 LEU A O 1
ATOM 520 N N . PRO A 1 69 ? 11.981 7.538 -24.643 1.00 79.00 69 PRO A N 1
ATOM 521 C CA . PRO A 1 69 ? 12.855 7.656 -25.804 1.00 79.00 69 PRO A CA 1
ATOM 522 C C . PRO A 1 69 ? 13.643 6.362 -26.048 1.00 79.00 69 PRO A C 1
ATOM 524 O O . PRO A 1 69 ? 14.366 5.894 -25.173 1.00 79.00 69 PRO A O 1
ATOM 527 N N . GLY A 1 70 ? 13.501 5.784 -27.244 1.00 76.88 70 GLY A N 1
ATOM 528 C CA . GLY A 1 70 ? 14.155 4.523 -27.618 1.00 76.88 70 GLY A CA 1
ATOM 529 C C . GLY A 1 70 ? 13.338 3.250 -27.356 1.00 76.88 70 GLY A C 1
ATOM 530 O O . GLY A 1 70 ? 13.828 2.163 -27.650 1.00 76.88 70 GLY A O 1
ATOM 531 N N . MET A 1 71 ? 12.100 3.361 -26.863 1.00 80.12 71 MET A N 1
ATOM 532 C CA . MET A 1 71 ? 11.155 2.248 -26.716 1.00 80.12 71 MET A CA 1
ATOM 533 C C . MET A 1 71 ? 9.816 2.590 -27.386 1.00 80.12 71 MET A C 1
ATOM 535 O O . MET A 1 71 ? 9.463 3.761 -27.533 1.00 80.12 71 MET A O 1
ATOM 539 N N . ALA A 1 72 ? 9.069 1.570 -27.817 1.00 81.25 72 ALA A N 1
ATOM 540 C CA . ALA A 1 72 ? 7.700 1.769 -28.282 1.00 81.25 72 ALA A CA 1
ATOM 541 C C . ALA A 1 72 ? 6.819 2.307 -27.134 1.00 81.25 72 ALA A C 1
ATOM 543 O O . ALA A 1 72 ? 7.031 1.917 -25.982 1.00 81.25 72 ALA A O 1
ATOM 544 N N . PRO A 1 73 ? 5.843 3.188 -27.422 1.00 82.88 73 PRO A N 1
ATOM 545 C CA . PRO A 1 73 ? 4.878 3.622 -26.419 1.00 82.88 73 PRO A CA 1
ATOM 546 C C . PRO A 1 73 ? 4.120 2.409 -25.869 1.00 82.88 73 PRO A C 1
ATOM 548 O O . PRO A 1 73 ? 3.753 1.507 -26.625 1.00 82.88 73 PRO A O 1
ATOM 551 N N . GLY A 1 74 ? 3.905 2.387 -24.556 1.00 84.31 74 GLY A N 1
ATOM 552 C CA . GLY A 1 74 ? 3.255 1.284 -23.857 1.00 84.31 74 GLY A CA 1
ATOM 553 C C . GLY A 1 74 ? 2.169 1.768 -22.906 1.00 84.31 74 GLY A C 1
ATOM 554 O O . GLY A 1 74 ? 2.044 2.961 -22.627 1.00 84.31 74 GLY A O 1
ATOM 555 N N . GLN A 1 75 ? 1.373 0.820 -22.415 1.00 85.56 75 GLN A N 1
ATOM 556 C CA . GLN A 1 75 ? 0.281 1.086 -21.484 1.00 85.56 75 GLN A CA 1
ATOM 557 C C . GLN A 1 75 ? 0.431 0.209 -20.253 1.00 85.56 75 GLN A C 1
ATOM 559 O O . GLN A 1 75 ? 0.576 -1.008 -20.356 1.00 85.56 75 GLN A O 1
ATOM 564 N N . LEU A 1 76 ? 0.350 0.825 -19.080 1.00 83.00 76 LEU A N 1
ATOM 565 C CA . LEU A 1 76 ? 0.325 0.132 -17.806 1.00 83.00 76 LEU A CA 1
ATOM 566 C C . LEU A 1 76 ? -1.100 0.170 -17.251 1.00 83.00 76 LEU A C 1
ATOM 568 O O . LEU A 1 76 ? -1.580 1.215 -16.810 1.00 83.00 76 LEU A O 1
ATOM 572 N N . ASN A 1 77 ? -1.778 -0.978 -17.249 1.00 82.44 77 ASN A N 1
ATOM 573 C CA . ASN A 1 77 ? -3.104 -1.083 -16.654 1.00 82.44 77 ASN A CA 1
ATOM 574 C C . ASN A 1 77 ? -2.998 -1.294 -15.134 1.00 82.44 77 ASN A C 1
ATOM 576 O O . ASN A 1 77 ? -2.603 -2.363 -14.655 1.00 82.44 77 ASN A O 1
ATOM 580 N N . VAL A 1 78 ? -3.382 -0.273 -14.365 1.00 79.19 78 VAL A N 1
ATOM 581 C CA . VAL A 1 78 ? -3.376 -0.325 -12.899 1.00 79.19 78 VAL A CA 1
ATOM 582 C C . VAL A 1 78 ? -4.388 -1.343 -12.379 1.00 79.19 78 VAL A C 1
ATOM 584 O O . VAL A 1 78 ? -4.157 -1.944 -11.334 1.00 79.19 78 VAL A O 1
ATOM 587 N N . GLU A 1 79 ? -5.474 -1.608 -13.110 1.00 74.31 79 GLU A N 1
ATOM 588 C CA . GLU A 1 79 ? -6.456 -2.623 -12.729 1.00 74.31 79 GLU A CA 1
ATOM 589 C C . GLU A 1 79 ? -5.811 -4.007 -12.651 1.00 74.31 79 GLU A C 1
ATOM 591 O O . GLU A 1 79 ? -5.994 -4.713 -11.662 1.00 74.31 79 GLU A O 1
ATOM 596 N N . GLU A 1 80 ? -4.993 -4.369 -13.641 1.00 70.94 80 GLU A N 1
ATOM 597 C CA . GLU A 1 80 ? -4.261 -5.637 -13.664 1.00 70.94 80 GLU A CA 1
ATOM 598 C C . GLU A 1 80 ? -3.243 -5.699 -12.517 1.00 70.94 80 GLU A C 1
ATOM 600 O O . GLU A 1 80 ? -3.198 -6.692 -11.783 1.00 70.94 80 GLU A O 1
ATOM 605 N N . ALA A 1 81 ? -2.517 -4.599 -12.283 1.00 68.94 81 ALA A N 1
ATOM 606 C CA . ALA A 1 81 ? -1.555 -4.465 -11.188 1.00 68.94 81 ALA A CA 1
ATOM 607 C C . ALA A 1 81 ? -2.206 -4.512 -9.785 1.00 68.94 81 ALA A C 1
ATOM 609 O O . ALA A 1 81 ? -1.573 -4.905 -8.796 1.00 68.94 81 ALA A O 1
ATOM 610 N N . CYS A 1 82 ? -3.484 -4.143 -9.696 1.00 72.25 82 CYS A N 1
ATOM 611 C CA . CYS A 1 82 ? -4.292 -4.161 -8.484 1.00 72.25 82 CYS A CA 1
ATOM 612 C C . CYS A 1 82 ? -5.241 -5.371 -8.407 1.00 72.25 82 CYS A C 1
ATOM 614 O O . CYS A 1 82 ? -5.856 -5.578 -7.369 1.00 72.25 82 CYS A O 1
ATOM 616 N N . SER A 1 83 ? -5.380 -6.209 -9.434 1.00 63.62 83 SER A N 1
ATOM 617 C CA . SER A 1 83 ? -6.396 -7.281 -9.488 1.00 63.62 83 SER A CA 1
ATOM 618 C C . SER A 1 83 ? -6.257 -8.333 -8.369 1.00 63.62 83 SER A C 1
ATOM 620 O O . SER A 1 83 ? -7.229 -8.984 -7.980 1.00 63.62 83 SER A O 1
ATOM 622 N N . GLY A 1 84 ? -5.080 -8.418 -7.734 1.00 57.34 84 GLY A N 1
ATOM 623 C CA . GLY A 1 84 ? -4.859 -9.150 -6.480 1.00 57.34 84 GLY A CA 1
ATOM 624 C C . GLY A 1 84 ? -5.458 -8.502 -5.214 1.00 57.34 84 GLY A C 1
ATOM 625 O O . GLY A 1 84 ? -5.170 -8.952 -4.112 1.00 57.34 84 GLY A O 1
ATOM 626 N N . MET A 1 85 ? -6.265 -7.444 -5.321 1.00 55.56 85 MET A N 1
ATOM 627 C CA . MET A 1 85 ? -6.804 -6.641 -4.206 1.00 55.56 85 MET A CA 1
ATOM 628 C C . MET A 1 85 ? -7.662 -7.414 -3.192 1.00 55.56 85 MET A C 1
ATOM 630 O O . MET A 1 85 ? -7.774 -6.974 -2.046 1.00 55.56 85 MET A O 1
ATOM 634 N N . ARG A 1 86 ? -8.257 -8.562 -3.556 1.00 56.16 86 ARG A N 1
ATOM 635 C CA . ARG A 1 86 ? -9.051 -9.368 -2.604 1.00 56.16 86 ARG A CA 1
ATOM 636 C C . ARG A 1 86 ? -8.210 -9.928 -1.456 1.00 56.16 86 ARG A C 1
ATOM 638 O O . ARG A 1 86 ? -8.688 -9.954 -0.327 1.00 56.16 86 ARG A O 1
ATOM 645 N N . SER A 1 87 ? -6.960 -10.318 -1.710 1.00 56.53 87 SER A N 1
ATOM 646 C CA . SER A 1 87 ? -6.067 -10.784 -0.644 1.00 56.53 87 SER A CA 1
ATOM 647 C C . SER A 1 87 ? -5.554 -9.612 0.193 1.00 56.53 87 SER A C 1
ATOM 649 O O . SER A 1 87 ? -5.569 -9.689 1.415 1.00 56.53 87 SER A O 1
ATOM 651 N N . THR A 1 88 ? -5.206 -8.481 -0.429 1.00 56.81 88 THR A N 1
ATOM 652 C CA . THR A 1 88 ? -4.707 -7.288 0.279 1.00 56.81 88 THR A CA 1
ATOM 653 C C . THR A 1 88 ? -5.720 -6.731 1.284 1.00 56.81 88 THR A C 1
ATOM 655 O O . THR A 1 88 ? -5.338 -6.386 2.396 1.00 56.81 88 THR A O 1
ATOM 658 N N . MET A 1 89 ? -7.014 -6.696 0.946 1.00 59.09 89 MET A N 1
ATOM 659 C CA . MET A 1 89 ? -8.051 -6.211 1.867 1.00 59.09 89 MET A CA 1
ATOM 660 C C . MET A 1 89 ? -8.290 -7.171 3.044 1.00 59.09 89 MET A C 1
ATOM 662 O O . MET A 1 89 ? -8.415 -6.718 4.179 1.00 59.09 89 MET A O 1
ATOM 666 N N . ALA A 1 90 ? -8.279 -8.487 2.798 1.00 59.81 90 ALA A N 1
ATOM 667 C CA . ALA A 1 90 ? -8.357 -9.504 3.852 1.00 59.81 90 ALA A CA 1
ATOM 668 C C . ALA A 1 90 ? -7.138 -9.450 4.793 1.00 59.81 90 ALA A C 1
ATOM 670 O O . ALA A 1 90 ? -7.267 -9.614 6.004 1.00 59.81 90 ALA A O 1
ATOM 671 N N . PHE A 1 91 ? -5.962 -9.151 4.245 1.00 59.47 91 PHE A N 1
ATOM 672 C CA . PHE A 1 91 ? -4.729 -8.979 5.002 1.00 59.47 91 PHE A CA 1
ATOM 673 C C . PHE A 1 91 ? -4.710 -7.689 5.832 1.00 59.47 91 PHE A C 1
ATOM 675 O O . PHE A 1 91 ? -4.312 -7.725 6.993 1.00 59.47 91 PHE A O 1
ATOM 682 N N . VAL A 1 92 ? -5.199 -6.567 5.294 1.00 57.06 92 VAL A N 1
ATOM 683 C CA . VAL A 1 92 ? -5.398 -5.331 6.072 1.00 57.06 92 VAL A CA 1
ATOM 684 C C . VAL A 1 92 ? -6.395 -5.576 7.204 1.00 57.06 92 VAL A C 1
ATOM 686 O O . VAL A 1 92 ? -6.106 -5.226 8.343 1.00 57.06 92 VAL A O 1
ATOM 689 N N . ALA A 1 93 ? -7.517 -6.246 6.931 1.00 63.53 93 ALA A N 1
ATOM 690 C CA . ALA A 1 93 ? -8.497 -6.599 7.956 1.00 63.53 93 ALA A CA 1
ATOM 691 C C . ALA A 1 93 ? -7.888 -7.471 9.070 1.00 63.53 93 ALA A C 1
ATOM 693 O O . ALA A 1 93 ? -8.135 -7.211 10.245 1.00 63.53 93 ALA A O 1
ATOM 694 N N . LEU A 1 94 ? -7.039 -8.448 8.727 1.00 61.28 94 LEU A N 1
ATOM 695 C CA . LEU A 1 94 ? -6.319 -9.273 9.702 1.00 61.28 94 LEU A CA 1
ATOM 696 C C . LEU A 1 94 ? -5.270 -8.472 10.496 1.00 61.28 94 LEU A C 1
ATOM 698 O O . LEU A 1 94 ? -5.144 -8.659 11.703 1.00 61.28 94 LEU A O 1
ATOM 702 N N . GLY A 1 95 ? -4.546 -7.552 9.854 1.00 58.38 95 GLY A N 1
ATOM 703 C CA . GLY A 1 95 ? -3.594 -6.664 10.530 1.00 58.38 95 GLY A CA 1
ATOM 704 C C . GLY A 1 95 ? -4.270 -5.719 11.524 1.00 58.38 95 GLY A C 1
ATOM 705 O O . GLY A 1 95 ? -3.800 -5.555 12.649 1.00 58.38 95 GLY A O 1
ATOM 706 N N . VAL A 1 96 ? -5.431 -5.183 11.148 1.00 58.12 96 VAL A N 1
ATOM 707 C CA . VAL A 1 96 ? -6.302 -4.396 12.029 1.00 58.12 96 VAL A CA 1
ATOM 708 C C . VAL A 1 96 ? -6.862 -5.253 13.163 1.00 58.12 96 VAL A C 1
ATOM 710 O O . VAL A 1 96 ? -6.941 -4.786 14.295 1.00 58.12 96 VAL A O 1
ATOM 713 N N . ALA A 1 97 ? -7.199 -6.517 12.896 1.00 62.50 97 ALA A N 1
ATOM 714 C CA . ALA A 1 97 ? -7.645 -7.458 13.919 1.00 62.50 97 ALA A CA 1
ATOM 715 C C . ALA A 1 97 ? -6.587 -7.653 15.012 1.00 62.50 97 ALA A C 1
ATOM 717 O O . ALA A 1 97 ? -6.882 -7.491 16.192 1.00 62.50 97 ALA A O 1
ATOM 718 N N . VAL A 1 98 ? -5.344 -7.953 14.619 1.00 56.41 98 VAL A N 1
ATOM 719 C CA . VAL A 1 98 ? -4.221 -8.175 15.548 1.00 56.41 98 VAL A CA 1
ATOM 720 C C . VAL A 1 98 ? -3.918 -6.913 16.350 1.00 56.41 98 VAL A C 1
ATOM 722 O O . VAL A 1 98 ? -3.717 -6.970 17.560 1.00 56.41 98 VAL A O 1
ATOM 725 N N . ALA A 1 99 ? -3.940 -5.763 15.689 1.00 54.47 99 ALA A N 1
ATOM 726 C CA . ALA A 1 99 ? -3.791 -4.479 16.342 1.00 54.47 99 ALA A CA 1
ATOM 727 C C . ALA A 1 99 ? -4.882 -4.169 17.368 1.00 54.47 99 ALA A C 1
ATOM 729 O O . ALA A 1 99 ? -4.614 -3.540 18.390 1.00 54.47 99 ALA A O 1
ATOM 730 N N . TYR A 1 100 ? -6.111 -4.590 17.084 1.00 54.09 100 TYR A N 1
ATOM 731 C CA . TYR A 1 100 ? -7.244 -4.331 17.952 1.00 54.09 100 TYR A CA 1
ATOM 732 C C . TYR A 1 100 ? -7.231 -5.196 19.219 1.00 54.09 100 TYR A C 1
ATOM 734 O O . TYR A 1 100 ? -7.723 -4.765 20.261 1.00 54.09 100 TYR A O 1
ATOM 742 N N . VAL A 1 101 ? -6.647 -6.397 19.154 1.00 56.62 101 VAL A N 1
ATOM 743 C CA . VAL A 1 101 ? -6.499 -7.288 20.319 1.00 56.62 101 VAL A CA 1
ATOM 744 C C . VAL A 1 101 ? -5.670 -6.636 21.437 1.00 56.62 101 VAL A C 1
ATOM 746 O O . VAL A 1 101 ? -5.827 -7.006 22.597 1.00 56.62 101 VAL A O 1
ATOM 749 N N . TYR A 1 102 ? -4.845 -5.628 21.133 1.00 56.28 102 TYR A N 1
ATOM 750 C CA . TYR A 1 102 ? -4.162 -4.844 22.160 1.00 56.28 102 TYR A CA 1
ATOM 751 C C . TYR A 1 102 ? -5.115 -3.869 22.871 1.00 56.28 102 TYR A C 1
ATOM 753 O O . TYR A 1 102 ? -5.840 -3.088 22.245 1.00 56.28 102 TYR A O 1
ATOM 761 N N . ASP A 1 103 ? -5.094 -3.892 24.205 1.00 54.72 103 ASP A N 1
ATOM 762 C CA . ASP A 1 103 ? -5.945 -3.037 25.032 1.00 54.72 103 ASP A CA 1
ATOM 763 C C . ASP A 1 103 ? -5.539 -1.563 24.893 1.00 54.72 103 ASP A C 1
ATOM 765 O O . ASP A 1 103 ? -4.411 -1.178 25.205 1.00 54.72 103 ASP A O 1
ATOM 769 N N . ARG A 1 104 ? -6.445 -0.743 24.347 1.00 64.06 104 ARG A N 1
ATOM 770 C CA . ARG A 1 104 ? -6.227 0.679 24.037 1.00 64.06 104 ARG A CA 1
ATOM 771 C C . ARG A 1 104 ? -7.512 1.479 24.275 1.00 64.06 104 ARG A C 1
ATOM 773 O O . ARG A 1 104 ? -8.602 0.957 24.010 1.00 64.06 104 ARG A O 1
ATOM 780 N N . PRO A 1 105 ? -7.421 2.754 24.693 1.00 67.12 105 PRO A N 1
ATOM 781 C CA . PRO A 1 105 ? -8.585 3.618 24.882 1.00 67.12 105 PRO A CA 1
ATOM 782 C C . PRO A 1 105 ? -9.353 3.854 23.568 1.00 67.12 105 PRO A C 1
ATOM 784 O O . PRO A 1 105 ? -8.791 3.853 22.468 1.00 67.12 105 PRO A O 1
ATOM 787 N N . PHE A 1 106 ? -10.666 4.088 23.681 1.00 61.62 106 PHE A N 1
ATOM 788 C CA . PHE A 1 106 ? -11.601 4.180 22.547 1.00 61.62 106 PHE A CA 1
ATOM 789 C C . PHE A 1 106 ? -11.193 5.211 21.477 1.00 61.62 106 PHE A C 1
ATOM 791 O O . PHE A 1 106 ? -11.309 4.939 20.283 1.00 61.62 106 PHE A O 1
ATOM 798 N N . TRP A 1 107 ? -10.652 6.364 21.882 1.00 63.22 107 TRP A N 1
ATOM 799 C CA . TRP A 1 107 ? -10.187 7.399 20.950 1.00 63.22 107 TRP A CA 1
ATOM 800 C C . TRP A 1 107 ? -8.979 6.956 20.114 1.00 63.22 107 TRP A C 1
ATOM 802 O O . TRP A 1 107 ? -8.953 7.196 18.908 1.00 63.22 107 TRP A O 1
ATOM 812 N N . GLN A 1 108 ? -8.015 6.244 20.713 1.00 66.81 108 GLN A N 1
ATOM 813 C CA . GLN A 1 108 ? -6.868 5.691 19.980 1.00 66.81 108 GLN A CA 1
ATOM 814 C C . GLN A 1 108 ? -7.321 4.614 18.986 1.00 66.81 108 GLN A C 1
ATOM 816 O O . GLN A 1 108 ? -6.840 4.572 17.855 1.00 66.81 108 GLN A O 1
ATOM 821 N N . ARG A 1 109 ? -8.309 3.793 19.371 1.00 66.31 109 ARG A N 1
ATOM 822 C CA . ARG A 1 109 ? -8.937 2.803 18.481 1.00 66.31 109 ARG A CA 1
ATOM 823 C C . ARG A 1 109 ? -9.599 3.467 17.270 1.00 66.31 109 ARG A C 1
ATOM 825 O O . ARG A 1 109 ? -9.401 3.000 16.152 1.00 66.31 109 ARG A O 1
ATOM 832 N N . LEU A 1 110 ? -10.330 4.568 17.462 1.00 66.75 110 LEU A N 1
ATOM 833 C CA . LEU A 1 110 ? -10.968 5.297 16.361 1.00 66.75 110 LEU A CA 1
ATOM 834 C C . LEU A 1 110 ? -9.937 5.891 15.389 1.00 66.75 110 LEU A C 1
ATOM 836 O O . LEU A 1 110 ? -10.098 5.751 14.178 1.00 66.75 110 LEU A O 1
ATOM 840 N N . ILE A 1 111 ? -8.862 6.498 15.905 1.00 70.75 111 ILE A N 1
ATOM 841 C CA . ILE A 1 111 ? -7.774 7.040 15.075 1.00 70.75 111 ILE A CA 1
ATOM 842 C C . ILE A 1 111 ? -7.132 5.924 14.249 1.00 70.75 111 ILE A C 1
ATOM 844 O O . ILE A 1 111 ? -7.025 6.060 13.035 1.00 70.75 111 ILE A O 1
ATOM 848 N N . LEU A 1 112 ? -6.783 4.797 14.876 1.00 68.06 112 LEU A N 1
ATOM 849 C CA . LEU A 1 112 ? -6.180 3.655 14.187 1.00 68.06 112 LEU A CA 1
ATOM 850 C C . LEU A 1 112 ? -7.077 3.103 13.070 1.00 68.06 112 LEU A C 1
ATOM 852 O O . LEU A 1 112 ? -6.594 2.850 11.966 1.00 68.06 112 LEU A O 1
ATOM 856 N N . VAL A 1 113 ? -8.383 2.965 13.320 1.00 67.62 113 VAL A N 1
ATOM 857 C CA . VAL A 1 113 ? -9.350 2.508 12.308 1.00 67.62 113 VAL A CA 1
ATOM 858 C C . VAL A 1 113 ? -9.447 3.503 11.150 1.00 67.62 113 VAL A C 1
ATOM 860 O O . VAL A 1 113 ? -9.401 3.097 9.990 1.00 67.62 113 VAL A O 1
ATOM 863 N N . LEU A 1 114 ? -9.520 4.806 11.430 1.00 71.44 114 LEU A N 1
ATOM 864 C CA . LEU A 1 114 ? -9.570 5.831 10.383 1.00 71.44 114 LEU A CA 1
ATOM 865 C C . LEU A 1 114 ? -8.272 5.891 9.572 1.00 71.44 114 LEU A C 1
ATOM 867 O O . LEU A 1 114 ? -8.321 6.080 8.358 1.00 71.44 114 LEU A O 1
ATOM 871 N N . SER A 1 115 ? -7.121 5.663 10.206 1.00 71.25 115 SER A N 1
ATOM 872 C CA . SER A 1 115 ? -5.819 5.600 9.538 1.00 71.25 115 SER A CA 1
ATOM 873 C C . SER A 1 115 ? -5.650 4.381 8.626 1.00 71.25 115 SER A C 1
ATOM 875 O O . SER A 1 115 ? -4.789 4.401 7.748 1.00 71.25 115 SER A O 1
ATOM 877 N N . CYS A 1 116 ? -6.496 3.353 8.742 1.00 68.12 116 CYS A N 1
ATOM 878 C CA . CYS A 1 116 ? -6.455 2.201 7.839 1.00 68.12 116 CYS A CA 1
ATOM 879 C C . CYS A 1 116 ? -6.711 2.599 6.383 1.00 68.12 116 CYS A C 1
ATOM 881 O O . CYS A 1 116 ? -6.090 2.046 5.479 1.00 68.12 116 CYS A O 1
ATOM 883 N N . VAL A 1 117 ? -7.593 3.578 6.155 1.00 72.88 117 VAL A N 1
ATOM 884 C CA . VAL A 1 117 ? -7.906 4.076 4.812 1.00 72.88 117 VAL A CA 1
ATOM 885 C C . VAL A 1 117 ? -6.667 4.686 4.145 1.00 72.88 117 VAL A C 1
ATOM 887 O O . VAL A 1 117 ? -6.248 4.132 3.131 1.00 72.88 117 VAL A O 1
ATOM 890 N N . PRO A 1 118 ? -6.024 5.749 4.679 1.00 74.62 118 PRO A N 1
ATOM 891 C CA . PRO A 1 118 ? -4.844 6.350 4.058 1.00 74.62 118 PRO A CA 1
ATOM 892 C C . PRO A 1 118 ? -3.661 5.382 3.952 1.00 74.62 118 PRO A C 1
ATOM 894 O O . PRO A 1 118 ? -2.965 5.409 2.939 1.00 74.62 118 PRO A O 1
ATOM 897 N N . ILE A 1 119 ? -3.461 4.485 4.930 1.00 75.25 119 ILE A N 1
ATOM 898 C CA . ILE A 1 119 ? -2.427 3.439 4.845 1.00 75.25 119 ILE A CA 1
ATOM 899 C C . ILE A 1 119 ? -2.703 2.514 3.653 1.00 75.25 119 ILE A C 1
ATOM 901 O O . ILE A 1 119 ? -1.796 2.238 2.870 1.00 75.25 119 ILE A O 1
ATOM 905 N N . ALA A 1 120 ? -3.953 2.083 3.459 1.00 72.75 120 ALA A N 1
ATOM 906 C CA . ALA A 1 120 ? -4.327 1.254 2.318 1.00 72.75 120 ALA A CA 1
ATOM 907 C C . ALA A 1 120 ? -4.106 1.976 0.977 1.00 72.75 120 ALA A C 1
ATOM 909 O O . ALA A 1 120 ? -3.605 1.357 0.037 1.00 72.75 120 ALA A O 1
ATOM 910 N N . ILE A 1 121 ? -4.411 3.280 0.890 1.00 75.88 121 ILE A N 1
ATOM 911 C CA . ILE A 1 121 ? -4.126 4.085 -0.313 1.00 75.88 121 ILE A CA 1
ATOM 912 C C . ILE A 1 121 ? -2.620 4.117 -0.586 1.00 75.88 121 ILE A C 1
ATOM 914 O O . ILE A 1 121 ? -2.196 3.851 -1.710 1.00 75.88 121 ILE A O 1
ATOM 918 N N . ALA A 1 122 ? -1.814 4.402 0.440 1.00 79.06 122 ALA A N 1
ATOM 919 C CA . ALA A 1 122 ? -0.364 4.503 0.322 1.00 79.06 122 ALA A CA 1
ATOM 920 C C . ALA A 1 122 ? 0.265 3.174 -0.119 1.00 79.06 122 ALA A C 1
ATOM 922 O O . ALA A 1 122 ? 1.023 3.143 -1.088 1.00 79.06 122 ALA A O 1
ATOM 923 N N . CYS A 1 123 ? -0.097 2.061 0.524 1.00 77.56 123 CYS A N 1
ATOM 924 C CA . CYS A 1 123 ? 0.369 0.732 0.129 1.00 77.56 123 CYS A CA 1
ATOM 925 C C . CYS A 1 123 ? -0.031 0.388 -1.312 1.00 77.56 123 CYS A C 1
ATOM 927 O O . CYS A 1 123 ? 0.775 -0.177 -2.051 1.00 77.56 123 CYS A O 1
ATOM 929 N N . ASN A 1 124 ? -1.247 0.753 -1.735 1.00 77.88 124 ASN A N 1
ATOM 930 C CA . ASN A 1 124 ? -1.688 0.518 -3.107 1.00 77.88 124 ASN A CA 1
ATOM 931 C C . ASN A 1 124 ? -0.897 1.366 -4.117 1.00 77.88 124 ASN A C 1
ATOM 933 O O . ASN A 1 124 ? -0.436 0.838 -5.123 1.00 77.88 124 ASN A O 1
ATOM 937 N N . ALA A 1 125 ? -0.664 2.649 -3.833 1.00 79.12 125 ALA A N 1
ATOM 938 C CA . ALA A 1 125 ? 0.134 3.524 -4.691 1.00 79.12 125 ALA A CA 1
ATOM 939 C C . ALA A 1 125 ? 1.592 3.044 -4.816 1.00 79.12 125 ALA A C 1
ATOM 941 O O . ALA A 1 125 ? 2.144 3.009 -5.917 1.00 79.12 125 ALA A O 1
ATOM 942 N N . ILE A 1 126 ? 2.205 2.611 -3.708 1.00 82.62 126 ILE A N 1
ATOM 943 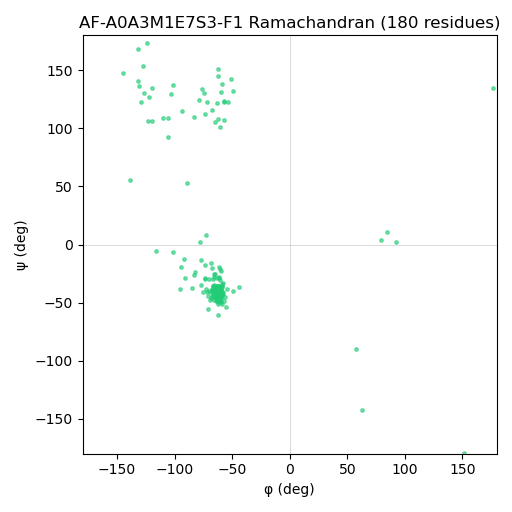C CA . ILE A 1 126 ? 3.5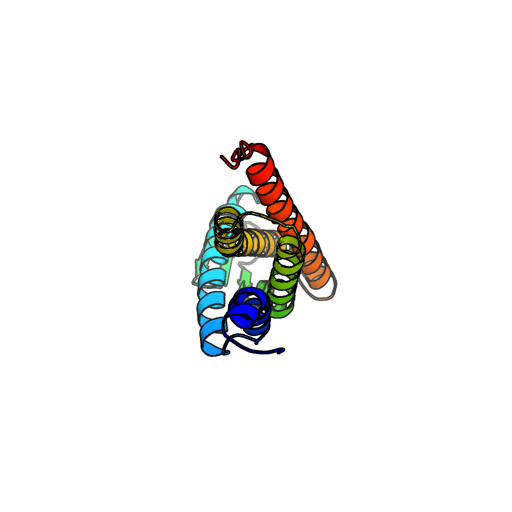56 2.028 -3.710 1.00 82.62 126 ILE A CA 1
ATOM 944 C C . ILE A 1 126 ? 3.584 0.771 -4.579 1.00 82.62 126 ILE A C 1
ATOM 946 O O . ILE A 1 126 ? 4.443 0.651 -5.451 1.00 82.62 126 ILE A O 1
ATOM 950 N N . ARG A 1 127 ? 2.622 -0.141 -4.393 1.00 82.56 127 ARG A N 1
ATOM 951 C CA . ARG A 1 127 ? 2.515 -1.370 -5.186 1.00 82.56 127 ARG A CA 1
ATOM 952 C C . ARG A 1 127 ? 2.461 -1.071 -6.681 1.00 82.56 127 ARG A C 1
ATOM 954 O O . ARG A 1 127 ? 3.285 -1.607 -7.412 1.00 82.56 127 ARG A O 1
ATOM 961 N N . VAL A 1 128 ? 1.533 -0.209 -7.105 1.00 82.19 128 VAL A N 1
ATOM 962 C CA . VAL A 1 128 ? 1.331 0.154 -8.519 1.00 82.19 128 VAL A CA 1
ATOM 963 C C . VAL A 1 128 ? 2.595 0.772 -9.108 1.00 82.19 128 VAL A C 1
ATOM 965 O O . VAL A 1 128 ? 3.014 0.404 -10.206 1.00 82.19 128 VAL A O 1
ATOM 968 N N . THR A 1 129 ? 3.258 1.641 -8.344 1.00 84.38 129 THR A N 1
ATOM 969 C CA . THR A 1 129 ? 4.510 2.281 -8.758 1.00 84.38 129 THR A CA 1
ATOM 970 C C . THR A 1 129 ? 5.625 1.254 -8.951 1.00 84.38 129 THR A C 1
ATOM 972 O O . THR A 1 129 ? 6.277 1.255 -9.991 1.00 84.38 129 THR A O 1
ATOM 975 N N . ILE A 1 130 ? 5.825 0.335 -7.998 1.00 84.31 130 ILE A N 1
ATOM 976 C CA . ILE A 1 130 ? 6.855 -0.710 -8.110 1.00 84.31 130 ILE A CA 1
ATOM 977 C C . ILE A 1 130 ? 6.545 -1.638 -9.288 1.00 84.31 130 ILE A C 1
ATOM 979 O O . ILE A 1 130 ? 7.436 -1.912 -10.089 1.00 84.31 130 ILE A O 1
ATOM 983 N N . THR A 1 131 ? 5.296 -2.091 -9.440 1.00 82.44 131 THR A N 1
ATOM 984 C CA . THR A 1 131 ? 4.908 -2.932 -10.583 1.00 82.44 131 THR A CA 1
ATOM 985 C C . THR A 1 131 ? 5.102 -2.209 -11.913 1.00 82.44 131 THR A C 1
ATOM 987 O O . THR A 1 131 ? 5.561 -2.827 -12.868 1.00 82.44 131 THR A O 1
ATOM 990 N N . GLY A 1 132 ? 4.829 -0.902 -11.969 1.00 83.25 132 GLY A N 1
ATOM 991 C CA . GLY A 1 132 ? 5.054 -0.083 -13.157 1.00 83.25 132 GLY A CA 1
ATOM 992 C C . GLY A 1 132 ? 6.530 0.070 -13.505 1.00 83.25 132 GLY A C 1
ATOM 993 O O . GLY A 1 132 ? 6.908 -0.099 -14.660 1.00 83.25 132 GLY A O 1
ATOM 994 N N . ILE A 1 133 ? 7.384 0.301 -12.504 1.00 84.38 133 ILE A N 1
ATOM 995 C CA . ILE A 1 133 ? 8.840 0.344 -12.690 1.00 84.38 133 ILE A CA 1
ATOM 996 C C . ILE A 1 133 ? 9.352 -1.000 -13.222 1.00 84.38 133 ILE A C 1
ATOM 998 O O . ILE A 1 133 ? 10.134 -1.019 -14.171 1.00 84.38 133 ILE A O 1
ATOM 1002 N N . LEU A 1 134 ? 8.913 -2.119 -12.635 1.00 83.50 134 LEU A N 1
ATOM 1003 C CA . LEU A 1 134 ? 9.307 -3.459 -13.082 1.00 83.50 134 LEU A CA 1
ATOM 1004 C C . LEU A 1 134 ? 8.873 -3.718 -14.529 1.00 83.50 134 LEU A C 1
ATOM 1006 O O . LEU A 1 134 ? 9.678 -4.205 -15.321 1.00 83.50 134 LEU A O 1
ATOM 1010 N N . HIS A 1 135 ? 7.646 -3.330 -14.882 1.00 82.56 135 HIS A N 1
ATOM 1011 C CA . HIS A 1 135 ? 7.113 -3.470 -16.233 1.00 82.56 135 HIS A CA 1
ATOM 1012 C C . HIS A 1 135 ? 7.926 -2.659 -17.258 1.00 82.56 135 HIS A C 1
ATOM 1014 O O . HIS A 1 135 ? 8.427 -3.223 -18.226 1.00 82.56 135 HIS A O 1
ATOM 1020 N N . ILE A 1 136 ? 8.171 -1.369 -17.000 1.00 79.75 136 ILE A N 1
ATOM 1021 C CA . ILE A 1 136 ? 8.905 -0.482 -17.924 1.00 79.75 136 ILE A CA 1
ATOM 1022 C C . ILE A 1 136 ? 10.377 -0.884 -18.076 1.00 79.75 136 ILE A C 1
ATOM 1024 O O . ILE A 1 136 ? 10.971 -0.689 -19.134 1.00 79.75 136 I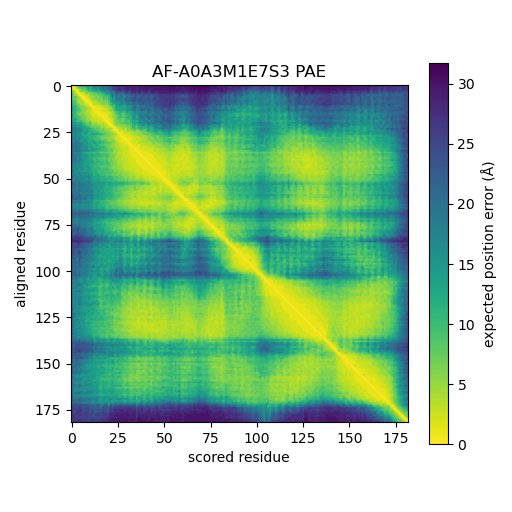LE A O 1
ATOM 1028 N N . ARG A 1 137 ? 10.985 -1.479 -17.044 1.00 80.94 137 ARG A N 1
ATOM 1029 C CA . ARG A 1 137 ? 12.359 -2.003 -17.119 1.00 80.94 137 ARG A CA 1
ATOM 1030 C C . ARG A 1 137 ? 12.471 -3.349 -17.848 1.00 80.94 137 ARG A C 1
ATOM 1032 O O . ARG A 1 137 ? 13.573 -3.885 -17.921 1.00 80.94 137 ARG A O 1
ATOM 1039 N N . GLY A 1 138 ? 11.370 -3.884 -18.378 1.00 75.31 138 GLY A N 1
ATOM 1040 C CA . GLY A 1 138 ? 11.347 -5.139 -19.131 1.00 75.31 138 GLY A CA 1
ATOM 1041 C C . GLY A 1 138 ? 11.252 -6.395 -18.261 1.00 75.31 138 GLY A C 1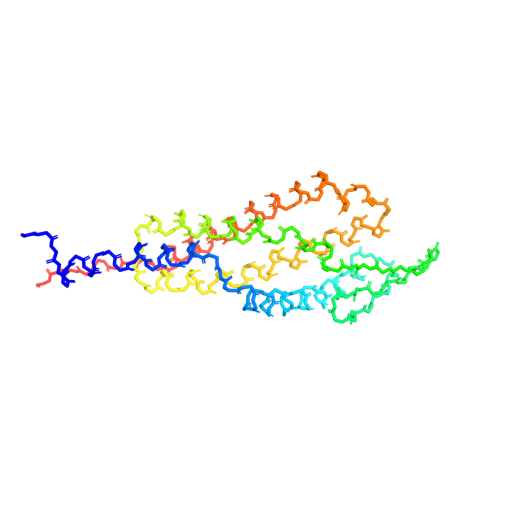
ATOM 1042 O O . GLY A 1 138 ? 11.405 -7.501 -18.771 1.00 75.31 138 GLY A O 1
ATOM 1043 N N . TYR A 1 139 ? 10.975 -6.260 -16.960 1.00 76.00 139 TYR A N 1
ATOM 1044 C CA . TYR A 1 139 ? 10.726 -7.392 -16.063 1.00 76.00 139 TYR A CA 1
ATOM 1045 C C . TYR A 1 139 ? 9.234 -7.756 -16.037 1.00 76.00 139 TYR A C 1
ATOM 1047 O O . TYR A 1 139 ? 8.620 -7.835 -14.971 1.00 76.00 139 TYR A O 1
ATOM 1055 N N . GLU A 1 140 ? 8.629 -7.974 -17.207 1.00 66.69 140 GLU A N 1
ATOM 1056 C CA . GLU A 1 140 ? 7.203 -8.326 -17.322 1.00 66.69 140 GLU A CA 1
ATOM 1057 C C . GLU A 1 140 ? 6.854 -9.612 -16.559 1.00 66.69 140 GLU A C 1
ATOM 1059 O O . GLU A 1 140 ? 5.810 -9.690 -15.910 1.00 66.69 140 GLU A O 1
ATOM 1064 N N . GLU A 1 141 ? 7.780 -10.573 -16.551 1.00 64.81 141 GLU A N 1
ATOM 1065 C CA . GLU A 1 141 ? 7.716 -11.815 -15.772 1.00 64.81 141 GLU A CA 1
ATOM 1066 C C . GLU A 1 141 ? 7.594 -11.557 -14.259 1.00 64.81 141 GLU A C 1
ATOM 1068 O O . GLU A 1 141 ? 6.920 -12.304 -13.555 1.00 64.81 141 GLU A O 1
ATOM 1073 N N . LEU A 1 142 ? 8.208 -10.481 -13.740 1.00 63.00 142 LEU A N 1
ATOM 1074 C CA . LEU A 1 142 ? 8.080 -10.097 -12.328 1.00 63.00 142 LEU A CA 1
ATOM 1075 C C . LEU A 1 142 ? 6.806 -9.287 -12.054 1.00 63.00 142 LEU A C 1
ATOM 1077 O O . LEU A 1 142 ? 6.296 -9.288 -10.932 1.00 63.00 142 LEU A O 1
ATOM 1081 N N . ALA A 1 143 ? 6.294 -8.584 -13.065 1.00 60.00 143 ALA A N 1
ATOM 1082 C CA . ALA A 1 143 ? 5.050 -7.830 -12.969 1.00 60.00 143 ALA A CA 1
ATOM 1083 C C . ALA A 1 143 ? 3.808 -8.745 -12.954 1.00 60.00 143 ALA A C 1
ATOM 1085 O O . ALA A 1 143 ? 2.739 -8.307 -12.518 1.00 60.00 143 ALA A O 1
ATOM 1086 N N . ARG A 1 144 ? 3.948 -10.013 -13.374 1.00 63.50 144 ARG A N 1
ATOM 1087 C CA . ARG A 1 144 ? 2.885 -11.029 -13.452 1.00 63.50 144 ARG A CA 1
ATOM 1088 C C . ARG A 1 144 ? 3.240 -12.299 -12.650 1.00 63.50 144 ARG A C 1
ATOM 1090 O O . ARG A 1 144 ? 4.308 -12.416 -12.057 1.00 63.50 144 ARG A O 1
ATOM 1097 N N . GLY A 1 145 ? 2.294 -13.235 -12.540 1.00 66.88 145 GLY A N 1
ATOM 1098 C CA . GLY A 1 145 ? 2.524 -14.551 -11.919 1.00 66.88 145 GLY A CA 1
ATOM 1099 C C . GLY A 1 145 ? 2.907 -14.526 -10.428 1.00 66.88 145 GLY A C 1
ATOM 1100 O O . GLY A 1 145 ? 2.373 -13.750 -9.635 1.00 66.88 145 GLY A O 1
ATOM 1101 N N . THR A 1 146 ? 3.813 -15.415 -10.018 1.00 63.78 146 THR A N 1
ATOM 1102 C CA . THR A 1 146 ? 4.203 -15.629 -8.609 1.00 63.78 146 THR A CA 1
ATOM 1103 C C . THR A 1 146 ? 4.923 -14.424 -8.000 1.00 63.78 146 THR A C 1
ATOM 1105 O O . THR A 1 146 ? 4.718 -14.099 -6.831 1.00 63.78 146 THR A O 1
ATOM 1108 N N . ALA A 1 147 ? 5.732 -13.712 -8.787 1.00 67.75 147 ALA A N 1
ATOM 1109 C CA . ALA A 1 147 ? 6.440 -12.515 -8.335 1.00 67.75 147 ALA A CA 1
ATOM 1110 C C . ALA A 1 147 ? 5.466 -11.388 -7.962 1.00 67.75 147 ALA A C 1
ATOM 1112 O O . ALA A 1 147 ? 5.630 -10.746 -6.924 1.00 67.75 147 ALA A O 1
ATOM 1113 N N . HIS A 1 148 ? 4.387 -11.230 -8.732 1.00 72.88 148 HIS A N 1
ATOM 1114 C CA . HIS A 1 148 ? 3.298 -10.314 -8.407 1.00 72.88 148 HIS A CA 1
ATOM 1115 C C . HIS A 1 148 ? 2.629 -10.649 -7.059 1.00 72.88 148 HIS A C 1
ATOM 1117 O O . HIS A 1 148 ? 2.308 -9.756 -6.271 1.00 72.88 148 HIS A O 1
ATOM 1123 N N . GLN A 1 149 ? 2.449 -11.939 -6.756 1.00 70.69 149 GLN A N 1
ATOM 1124 C CA . GLN A 1 149 ? 1.897 -12.393 -5.473 1.00 70.69 149 GLN A CA 1
ATOM 1125 C C . GLN A 1 149 ? 2.855 -12.118 -4.304 1.00 70.69 149 GLN A C 1
ATOM 1127 O O . GLN A 1 149 ? 2.412 -11.663 -3.250 1.00 70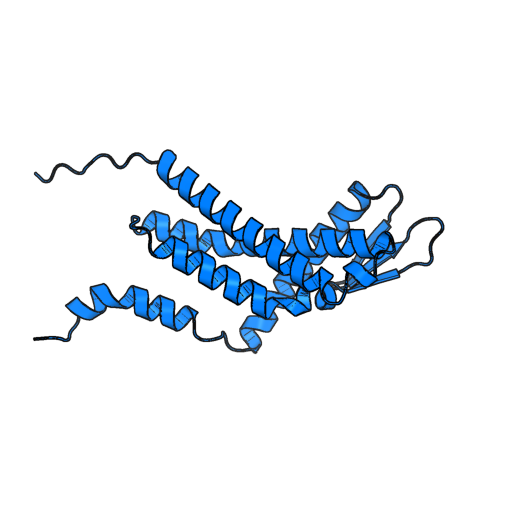.69 149 GLN A O 1
ATOM 1132 N N . ILE A 1 150 ? 4.161 -12.329 -4.501 1.00 74.19 150 ILE A N 1
ATOM 1133 C CA . ILE A 1 150 ? 5.201 -12.017 -3.508 1.00 74.19 150 ILE A CA 1
ATOM 1134 C C . ILE A 1 150 ? 5.261 -10.510 -3.244 1.00 74.19 150 ILE A C 1
ATOM 1136 O O . ILE A 1 150 ? 5.339 -10.099 -2.088 1.00 74.19 150 ILE A O 1
ATOM 1140 N N . LEU A 1 151 ? 5.154 -9.676 -4.283 1.00 76.19 151 LEU A N 1
ATOM 1141 C CA . LEU A 1 151 ? 5.049 -8.223 -4.129 1.00 76.19 151 LEU A CA 1
ATOM 1142 C C . LEU A 1 151 ? 3.828 -7.843 -3.280 1.00 76.19 151 LEU A C 1
ATOM 1144 O O . LEU A 1 151 ? 3.928 -7.009 -2.382 1.00 76.19 151 LEU A O 1
ATOM 1148 N N . GLY A 1 152 ? 2.688 -8.496 -3.525 1.00 72.81 152 GLY A N 1
ATOM 1149 C CA . GLY A 1 152 ? 1.482 -8.342 -2.712 1.00 72.81 152 GLY A CA 1
ATOM 1150 C C . GLY A 1 152 ? 1.694 -8.725 -1.242 1.00 72.81 152 GLY A C 1
ATOM 1151 O O . GLY A 1 152 ? 1.239 -8.003 -0.355 1.00 72.81 152 GLY A O 1
ATOM 1152 N N . LEU A 1 153 ? 2.422 -9.814 -0.975 1.00 73.94 153 LEU A N 1
ATOM 1153 C CA . LEU A 1 153 ? 2.786 -10.244 0.380 1.00 73.94 153 LEU A CA 1
ATOM 1154 C C . LEU A 1 153 ? 3.767 -9.274 1.057 1.00 73.94 153 LEU A C 1
ATOM 1156 O O . LEU A 1 153 ? 3.641 -8.987 2.244 1.00 73.94 153 LEU A O 1
ATOM 1160 N N . LEU A 1 154 ? 4.722 -8.719 0.315 1.00 77.25 154 LEU A N 1
ATOM 1161 C CA . LEU A 1 154 ? 5.663 -7.736 0.849 1.00 77.25 154 LEU A CA 1
ATOM 1162 C C . LEU A 1 154 ? 4.941 -6.443 1.258 1.00 77.25 154 LEU A C 1
ATOM 1164 O O . LEU A 1 154 ? 5.204 -5.898 2.329 1.00 77.25 154 LEU A O 1
ATOM 1168 N N . MET A 1 155 ? 3.962 -6.001 0.462 1.00 76.06 155 MET A N 1
ATOM 1169 C CA . MET A 1 155 ? 3.110 -4.855 0.803 1.00 76.06 155 MET A CA 1
ATOM 1170 C C . MET A 1 155 ? 2.273 -5.088 2.066 1.00 76.06 155 MET A C 1
ATOM 1172 O O . MET A 1 155 ? 1.990 -4.132 2.785 1.00 76.06 155 MET A O 1
ATOM 1176 N N . PHE A 1 156 ? 1.920 -6.338 2.384 1.00 72.25 156 PHE A N 1
ATOM 1177 C CA . PHE A 1 156 ? 1.289 -6.663 3.664 1.00 72.25 156 PHE A CA 1
ATOM 1178 C C . PHE A 1 156 ? 2.227 -6.400 4.847 1.00 72.25 156 PHE A C 1
ATOM 1180 O O . PHE A 1 156 ? 1.817 -5.757 5.813 1.00 72.25 156 PHE A O 1
ATOM 1187 N N . GLY A 1 157 ? 3.493 -6.816 4.753 1.00 74.44 157 GLY A N 1
ATOM 1188 C CA . GLY A 1 157 ? 4.501 -6.497 5.768 1.00 74.44 157 GLY A CA 1
ATOM 1189 C C . GLY A 1 157 ? 4.680 -4.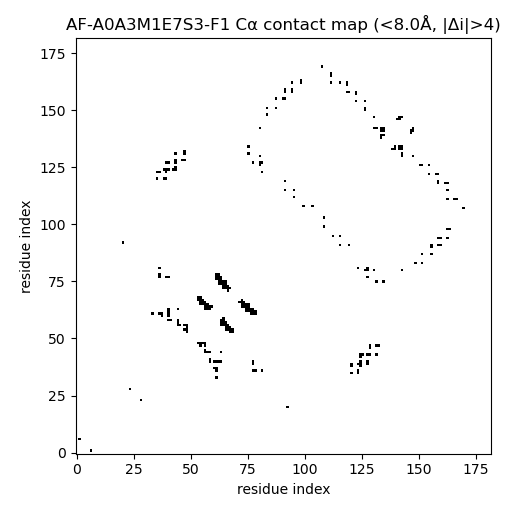987 5.960 1.00 74.44 157 GLY A C 1
ATOM 1190 O O . GLY A 1 157 ? 4.746 -4.514 7.092 1.00 74.44 157 GLY A O 1
ATOM 1191 N N . VAL A 1 158 ? 4.671 -4.215 4.866 1.00 77.81 158 VAL A N 1
ATOM 1192 C CA . VAL A 1 158 ? 4.722 -2.742 4.915 1.00 77.81 158 VAL A CA 1
ATOM 1193 C C . VAL A 1 158 ? 3.490 -2.160 5.612 1.00 77.81 158 VAL A C 1
ATOM 1195 O O . VAL A 1 158 ? 3.635 -1.301 6.478 1.00 77.81 158 VAL A O 1
ATOM 1198 N N . ALA A 1 159 ? 2.288 -2.638 5.279 1.00 73.25 159 ALA A N 1
ATOM 1199 C CA . ALA A 1 159 ? 1.049 -2.178 5.905 1.00 73.25 159 ALA A CA 1
ATOM 1200 C C . ALA A 1 159 ? 1.035 -2.457 7.417 1.00 73.25 159 ALA A C 1
ATOM 1202 O O . ALA A 1 159 ? 0.698 -1.569 8.199 1.00 73.25 159 ALA A O 1
ATOM 1203 N N . LEU A 1 160 ? 1.459 -3.658 7.832 1.00 72.56 160 LEU A N 1
ATOM 1204 C CA . LEU A 1 160 ? 1.633 -3.999 9.244 1.00 72.56 160 LEU A CA 1
ATOM 1205 C C . LEU A 1 160 ? 2.668 -3.100 9.919 1.00 72.56 160 LEU A C 1
ATOM 1207 O O . LEU A 1 160 ? 2.396 -2.580 10.992 1.00 72.56 160 LEU A O 1
ATOM 1211 N N . GLY A 1 161 ? 3.820 -2.871 9.286 1.00 77.62 161 GLY A N 1
ATOM 1212 C CA . GLY A 1 161 ? 4.863 -1.996 9.818 1.00 77.62 161 GLY A CA 1
ATOM 1213 C C . GLY A 1 161 ? 4.379 -0.559 10.025 1.00 77.62 161 GLY A C 1
ATOM 1214 O O . GLY A 1 161 ? 4.604 0.010 11.089 1.00 77.62 161 GLY A O 1
ATOM 1215 N N . LEU A 1 162 ? 3.656 0.008 9.053 1.00 77.00 162 LEU A N 1
ATOM 1216 C CA . LEU A 1 162 ? 3.046 1.338 9.168 1.00 77.00 162 LEU A CA 1
ATOM 1217 C C . LEU A 1 162 ? 2.001 1.387 10.284 1.00 77.00 162 LEU A C 1
ATOM 1219 O O . LEU A 1 162 ? 1.963 2.348 11.051 1.00 77.00 162 LEU A O 1
ATOM 1223 N N . PHE A 1 163 ? 1.185 0.340 10.402 1.00 71.88 163 PHE A N 1
ATOM 1224 C CA . PHE A 1 163 ? 0.201 0.232 11.467 1.00 71.88 163 PHE A CA 1
ATOM 1225 C C . PHE A 1 163 ? 0.875 0.144 12.848 1.00 71.88 163 PHE A C 1
ATOM 1227 O O . PHE A 1 163 ? 0.516 0.882 13.765 1.00 71.88 163 PHE A O 1
ATOM 1234 N N . SER A 1 164 ? 1.876 -0.726 13.007 1.00 72.81 164 SER A N 1
ATOM 1235 C CA . SER A 1 164 ? 2.646 -0.879 14.244 1.00 72.81 164 SER A CA 1
ATOM 1236 C C . SER A 1 164 ? 3.387 0.402 14.612 1.00 72.81 164 SER A C 1
ATOM 1238 O O . SER A 1 164 ? 3.386 0.779 15.780 1.00 72.81 164 SER A O 1
ATOM 1240 N N . LEU A 1 165 ? 3.963 1.102 13.630 1.00 80.31 165 LEU A N 1
ATOM 1241 C CA . LEU A 1 165 ? 4.607 2.397 13.831 1.00 80.31 165 LEU A CA 1
ATOM 1242 C C . LEU A 1 165 ? 3.603 3.435 14.334 1.00 80.31 165 LEU A C 1
ATOM 1244 O O . LEU A 1 165 ? 3.868 4.099 15.330 1.00 80.31 165 LEU A O 1
ATOM 1248 N N . LEU A 1 166 ? 2.437 3.548 13.693 1.00 77.12 166 LEU A N 1
ATOM 1249 C CA . LEU A 1 166 ? 1.386 4.465 14.125 1.00 77.12 166 LEU A CA 1
ATOM 1250 C C . LEU A 1 166 ? 0.906 4.134 15.544 1.00 77.12 166 LEU A C 1
ATOM 1252 O O . LEU A 1 166 ? 0.788 5.027 16.380 1.00 77.12 166 LEU A O 1
ATOM 1256 N N . SER A 1 167 ? 0.689 2.851 15.844 1.00 70.31 167 SER A N 1
ATOM 1257 C CA . SER A 1 167 ? 0.321 2.403 17.188 1.00 70.31 167 SER A CA 1
ATOM 1258 C C . SER A 1 167 ? 1.408 2.704 18.221 1.00 70.31 167 SER A C 1
ATOM 1260 O O . SER A 1 167 ? 1.075 3.059 19.349 1.00 70.31 167 SER A O 1
ATOM 1262 N N . TYR A 1 168 ? 2.684 2.554 17.866 1.00 76.75 168 TYR A N 1
ATOM 1263 C CA . TYR A 1 168 ? 3.810 2.878 18.736 1.00 76.75 168 TYR A CA 1
ATOM 1264 C C . TYR A 1 168 ? 3.895 4.385 18.997 1.00 76.75 168 TYR A C 1
ATOM 1266 O O . TYR A 1 168 ? 4.018 4.797 20.148 1.00 76.75 168 TYR A O 1
ATOM 1274 N N . VAL A 1 169 ? 3.748 5.207 17.952 1.00 80.25 169 VAL A N 1
ATOM 1275 C CA . VAL A 1 169 ? 3.725 6.669 18.070 1.00 80.25 169 VAL A CA 1
ATOM 1276 C C . VAL A 1 169 ? 2.578 7.111 18.970 1.00 80.25 169 VAL A C 1
ATOM 1278 O O . VAL A 1 169 ? 2.832 7.835 19.924 1.00 80.25 169 VAL A O 1
ATOM 1281 N N . LEU A 1 170 ? 1.345 6.633 18.757 1.00 73.12 170 LEU A N 1
ATOM 1282 C CA . LEU A 1 170 ? 0.222 6.970 19.644 1.00 73.12 170 LEU A CA 1
ATOM 1283 C C . LEU A 1 170 ? 0.479 6.553 21.101 1.00 73.12 170 LEU A C 1
ATOM 1285 O O . LEU A 1 170 ? 0.105 7.286 22.012 1.00 73.12 170 LEU A O 1
ATOM 1289 N N . ALA A 1 171 ? 1.138 5.412 21.319 1.00 70.25 171 ALA A N 1
ATOM 1290 C CA . ALA A 1 171 ? 1.480 4.927 22.653 1.00 70.25 171 ALA A CA 1
ATOM 1291 C C . ALA A 1 171 ? 2.564 5.756 23.360 1.00 70.25 171 ALA A C 1
ATOM 1293 O O . ALA A 1 171 ? 2.590 5.783 24.583 1.00 70.25 171 ALA A O 1
ATOM 1294 N N . HIS A 1 172 ? 3.481 6.373 22.611 1.00 73.12 172 HIS A N 1
ATOM 1295 C CA . HIS A 1 172 ? 4.564 7.200 23.157 1.00 73.12 172 HIS A CA 1
ATOM 1296 C C . HIS A 1 172 ? 4.228 8.696 23.195 1.00 73.12 172 HIS A C 1
ATOM 1298 O O . HIS A 1 172 ? 4.869 9.438 23.933 1.00 73.12 172 HIS A O 1
ATOM 1304 N N . LEU A 1 173 ? 3.244 9.152 22.414 1.00 69.50 173 LEU A N 1
ATOM 1305 C CA . LEU A 1 173 ? 2.841 10.559 22.366 1.00 69.50 173 LEU A CA 1
ATOM 1306 C C . LEU A 1 173 ? 1.878 10.934 23.505 1.00 69.50 173 LEU A C 1
ATOM 1308 O O . LEU A 1 173 ? 1.821 12.098 23.890 1.00 69.50 173 LEU A O 1
ATOM 1312 N N . TRP A 1 174 ? 1.152 9.957 24.062 1.00 53.78 174 TRP A N 1
ATOM 1313 C CA . TRP A 1 174 ? 0.282 10.136 25.225 1.00 53.78 174 TRP A CA 1
ATOM 1314 C C . TRP A 1 174 ? 0.675 9.178 26.352 1.00 53.78 174 TRP A C 1
ATOM 1316 O O . TRP A 1 174 ? 0.380 7.986 26.302 1.00 53.78 174 TRP A O 1
ATOM 1326 N N . VAL A 1 175 ? 1.310 9.721 27.392 1.00 55.84 175 VAL A N 1
ATOM 1327 C CA . VAL A 1 175 ? 1.361 9.088 28.714 1.00 55.84 175 VAL A CA 1
ATOM 1328 C C . VAL A 1 175 ? -0.025 9.269 29.326 1.00 55.84 175 VAL A C 1
ATOM 1330 O O . VAL A 1 175 ? -0.441 10.396 29.592 1.00 55.84 175 VAL A O 1
ATOM 1333 N N . GLU A 1 176 ? -0.768 8.179 29.500 1.00 55.34 176 GLU A N 1
ATOM 1334 C CA . GLU A 1 176 ? -1.988 8.189 30.306 1.00 55.34 176 GLU A CA 1
ATOM 1335 C C . GLU A 1 176 ? -1.585 8.545 31.742 1.00 55.34 176 GLU A C 1
ATOM 1337 O O . GLU A 1 176 ? -0.926 7.762 32.427 1.00 55.34 176 GLU A O 1
ATOM 1342 N N . VAL A 1 177 ? -1.921 9.762 32.182 1.00 53.25 177 VAL A N 1
ATOM 1343 C CA . VAL A 1 177 ? -1.893 10.099 33.608 1.00 53.25 177 VAL A CA 1
ATOM 1344 C C . VAL A 1 177 ? -2.941 9.192 34.256 1.00 53.25 177 VAL A C 1
ATOM 1346 O O . VAL A 1 177 ? -4.091 9.232 33.812 1.00 53.25 177 VAL A O 1
ATOM 1349 N N . PRO A 1 178 ? -2.579 8.345 35.236 1.00 45.00 178 PRO A N 1
ATOM 1350 C CA . PRO A 1 178 ? -3.553 7.506 35.917 1.00 45.00 178 PRO A CA 1
ATOM 1351 C C . PRO A 1 178 ? -4.623 8.417 36.512 1.00 45.00 178 PRO A C 1
ATOM 1353 O O . PRO A 1 178 ? -4.288 9.322 37.277 1.00 45.00 178 PRO A O 1
ATOM 1356 N N . GLU A 1 179 ? -5.892 8.219 36.152 1.00 46.97 179 GLU A N 1
ATOM 1357 C CA . GLU A 1 179 ? -6.964 8.845 36.916 1.00 46.97 179 GLU A CA 1
ATOM 1358 C C . GLU A 1 179 ? -6.935 8.224 38.316 1.00 46.97 179 GLU A C 1
ATOM 1360 O O . GLU A 1 179 ? -7.289 7.059 38.505 1.00 46.97 179 GLU A O 1
ATOM 1365 N N . GLU A 1 180 ? -6.442 8.990 39.294 1.00 43.97 180 GLU A N 1
ATOM 1366 C CA . GLU A 1 180 ? -6.667 8.707 40.706 1.00 43.97 180 GLU A CA 1
ATOM 1367 C C . GLU A 1 180 ? -8.180 8.661 40.919 1.00 43.97 180 GLU A C 1
ATOM 1369 O O . GLU A 1 180 ? -8.872 9.678 40.871 1.00 43.97 180 GLU A O 1
ATOM 1374 N N . HIS A 1 181 ? -8.702 7.452 41.115 1.00 44.09 181 HIS A N 1
ATOM 1375 C CA . HIS A 1 181 ? -10.038 7.246 41.643 1.00 44.09 181 HIS A CA 1
ATOM 1376 C C . HIS A 1 181 ? -10.106 7.883 43.041 1.00 44.09 181 HIS A C 1
ATOM 1378 O O . HIS A 1 181 ? -9.599 7.306 44.004 1.00 44.09 181 HIS A O 1
ATOM 1384 N N . ALA A 1 182 ? -10.691 9.081 43.116 1.00 36.50 182 ALA A N 1
ATOM 1385 C CA . ALA A 1 182 ? -11.116 9.738 44.352 1.00 36.50 182 ALA A CA 1
ATOM 1386 C C . ALA A 1 182 ? -12.469 9.194 44.834 1.00 36.50 182 ALA A C 1
ATOM 1388 O O . ALA A 1 182 ? -13.336 8.909 43.972 1.00 36.50 182 ALA A O 1
#